Protein AF-A0ABD2TLD0-F1 (afdb_monomer)

Mean predicted aligned error: 12.2 Å

Radius of gyration: 27.55 Å; Cα contacts (8 Å, |Δi|>4): 593; chains: 1; bounding box: 66×47×118 Å

Structure (mmCIF, N/CA/C/O backbone):
data_AF-A0ABD2TLD0-F1
#
_entry.id   AF-A0ABD2TLD0-F1
#
loop_
_atom_site.group_PDB
_atom_site.id
_atom_site.type_symbol
_atom_site.label_atom_id
_atom_site.label_alt_id
_atom_site.label_comp_id
_atom_site.label_asym_id
_atom_site.label_entity_id
_atom_site.label_seq_id
_atom_site.pdbx_PDB_ins_code
_atom_site.Cartn_x
_atom_site.Cartn_y
_atom_site.Cartn_z
_atom_site.occupancy
_atom_site.B_iso_or_equiv
_atom_site.auth_seq_id
_atom_site.auth_comp_id
_atom_site.auth_asym_id
_atom_site.auth_atom_id
_atom_site.pdbx_PDB_model_num
ATOM 1 N N . THR A 1 1 ? -46.809 24.350 95.094 1.00 39.28 1 THR A N 1
ATOM 2 C CA . THR A 1 1 ? -47.107 24.282 93.648 1.00 39.28 1 THR A CA 1
ATOM 3 C C . THR A 1 1 ? -45.804 24.444 92.898 1.00 39.28 1 THR A C 1
ATOM 5 O O . THR A 1 1 ? -45.081 25.399 93.134 1.00 39.28 1 THR A O 1
ATOM 8 N N . ASN A 1 2 ? -45.465 23.408 92.133 1.00 38.97 2 ASN A N 1
ATOM 9 C CA . ASN A 1 2 ? -44.165 23.133 91.515 1.00 38.97 2 ASN A CA 1
ATOM 10 C C . ASN A 1 2 ? -43.895 23.998 90.280 1.00 38.97 2 ASN A C 1
ATOM 12 O O . ASN A 1 2 ? -44.838 24.244 89.539 1.00 38.97 2 ASN A O 1
ATOM 16 N N . CYS A 1 3 ? -42.619 24.317 90.017 1.00 36.66 3 CYS A N 1
ATOM 17 C CA . CYS A 1 3 ? -42.058 24.496 88.669 1.00 36.66 3 CYS A CA 1
ATOM 18 C C . CYS A 1 3 ? -40.511 24.442 88.692 1.00 36.66 3 CYS A C 1
ATOM 20 O O . CYS A 1 3 ? -39.868 25.265 89.332 1.00 36.66 3 CYS A O 1
ATOM 22 N N . PHE A 1 4 ? -39.941 23.487 87.955 1.00 35.62 4 PHE A N 1
ATOM 23 C CA . PHE A 1 4 ? -38.579 23.420 87.387 1.00 35.62 4 PHE A CA 1
ATOM 24 C C . PHE A 1 4 ? -38.662 22.432 86.198 1.00 35.62 4 PHE A C 1
ATOM 26 O O . PHE A 1 4 ? -39.576 21.601 86.215 1.00 35.62 4 PHE A O 1
ATOM 33 N N . PRO A 1 5 ? -37.719 22.385 85.232 1.00 51.41 5 PRO A N 1
ATOM 34 C CA . PRO A 1 5 ? -36.636 23.318 84.890 1.00 51.41 5 PRO A CA 1
ATOM 35 C C . PRO A 1 5 ? -36.594 23.674 83.377 1.00 51.41 5 PRO A C 1
ATOM 37 O O . PRO A 1 5 ? -37.299 23.093 82.557 1.00 51.41 5 PRO A O 1
ATOM 40 N N . SER A 1 6 ? -35.709 24.597 82.988 1.00 44.66 6 SER A N 1
ATOM 41 C CA . SER A 1 6 ? -35.306 24.852 81.597 1.00 44.66 6 SER A CA 1
ATOM 42 C C . SER A 1 6 ? -33.871 24.365 81.359 1.00 44.66 6 SER A C 1
ATOM 44 O O . SER A 1 6 ? -32.966 24.727 82.104 1.00 44.66 6 SER A O 1
ATOM 46 N N . THR A 1 7 ? -33.641 23.569 80.309 1.00 41.66 7 THR A N 1
ATOM 47 C CA . THR A 1 7 ? -32.314 23.399 79.684 1.00 41.66 7 THR A CA 1
ATOM 48 C C . THR A 1 7 ? -32.446 23.201 78.169 1.00 41.66 7 THR A C 1
ATOM 50 O O . THR A 1 7 ? -33.419 22.636 77.676 1.00 41.66 7 THR A O 1
ATOM 53 N N . ASN A 1 8 ? -31.474 23.771 77.453 1.00 40.88 8 ASN A N 1
ATOM 54 C CA . ASN A 1 8 ? -31.414 24.017 76.012 1.00 40.88 8 ASN A CA 1
ATOM 55 C C . ASN A 1 8 ? -31.144 22.761 75.161 1.00 40.88 8 ASN A C 1
ATOM 57 O O . ASN A 1 8 ? -30.335 21.918 75.537 1.00 40.88 8 ASN A O 1
ATOM 61 N N . PHE A 1 9 ? -31.736 22.715 73.960 1.00 38.44 9 PHE A N 1
ATOM 62 C CA . PHE A 1 9 ? -31.435 21.748 72.896 1.00 38.44 9 PHE A CA 1
ATOM 63 C C . PHE A 1 9 ? -30.416 22.322 71.896 1.00 38.44 9 PHE A C 1
ATOM 65 O O . PHE A 1 9 ? -30.637 23.377 71.302 1.00 38.44 9 PHE A O 1
ATOM 72 N N . THR A 1 10 ? -29.321 21.596 71.673 1.00 40.94 10 THR A N 1
ATOM 73 C CA . THR A 1 10 ? -28.379 21.768 70.558 1.00 40.94 10 THR A CA 1
ATOM 74 C C . THR A 1 10 ? -28.917 21.064 69.307 1.00 40.94 10 THR A C 1
ATOM 76 O O . THR A 1 10 ? -29.343 19.913 69.363 1.00 40.94 10 THR A O 1
ATOM 79 N N . SER A 1 11 ? -28.897 21.758 68.168 1.00 40.47 11 SER A N 1
ATOM 80 C CA . SER A 1 11 ? -29.365 21.260 66.870 1.00 40.47 11 SER A CA 1
ATOM 81 C C . SER A 1 11 ? -28.253 20.488 66.145 1.00 40.47 11 SER A C 1
ATOM 83 O O . SER A 1 11 ? -27.190 21.048 65.888 1.00 40.47 11 SER A O 1
ATOM 85 N N . TYR A 1 12 ? -28.497 19.219 65.804 1.00 39.44 12 TYR A N 1
ATOM 86 C CA . TYR A 1 12 ? -27.684 18.428 64.871 1.00 39.44 12 TYR A CA 1
ATOM 87 C C . TYR A 1 12 ? -28.497 18.208 63.588 1.00 39.44 12 TYR A C 1
ATOM 89 O O . TYR A 1 12 ? -29.501 17.496 63.594 1.00 39.44 12 TYR A O 1
ATOM 97 N N . TYR A 1 13 ? -28.068 18.814 62.479 1.00 40.88 13 TYR A N 1
ATOM 98 C CA . TYR A 1 13 ? -28.612 18.535 61.148 1.00 40.88 13 TYR A CA 1
ATOM 99 C C . TYR A 1 13 ? -28.060 17.196 60.639 1.00 40.88 13 TYR A C 1
ATOM 101 O O . TYR A 1 13 ? -26.884 17.090 60.299 1.00 40.88 13 TYR A O 1
ATOM 109 N N . TYR A 1 14 ? -28.913 16.173 60.565 1.00 41.12 14 TYR A N 1
ATOM 110 C CA . TYR A 1 14 ? -28.630 14.928 59.847 1.00 41.12 14 TYR A CA 1
ATOM 111 C C . TYR A 1 14 ? -29.054 15.075 58.378 1.00 41.12 14 TYR A C 1
ATOM 113 O O . TYR A 1 14 ? -30.238 15.245 58.079 1.00 41.12 14 TYR A O 1
ATOM 121 N N . ILE A 1 15 ? -28.095 14.978 57.454 1.00 50.38 15 ILE A N 1
ATOM 122 C CA . ILE A 1 15 ? -28.355 14.834 56.015 1.00 50.38 15 ILE A CA 1
ATOM 123 C C . ILE A 1 15 ? -28.896 13.419 55.785 1.00 50.38 15 ILE A C 1
ATOM 125 O O . ILE A 1 15 ? -28.183 12.428 55.933 1.00 50.38 15 ILE A O 1
ATOM 129 N N . LYS A 1 16 ? -30.179 13.313 55.441 1.00 46.50 16 LYS A N 1
ATOM 130 C CA . LYS A 1 16 ? -30.849 12.043 55.147 1.00 46.50 16 LYS A CA 1
ATOM 131 C C . LYS A 1 16 ? -30.722 11.741 53.647 1.00 46.50 16 LYS A C 1
ATOM 133 O O . LYS A 1 16 ? -31.642 12.021 52.883 1.00 46.50 16 LYS A O 1
ATOM 138 N N . MET A 1 17 ? -29.578 11.203 53.219 1.00 48.91 17 MET A N 1
ATOM 139 C CA . MET A 1 17 ? -29.426 10.644 51.864 1.00 48.91 17 MET A CA 1
ATOM 140 C C . MET A 1 17 ? -30.276 9.372 51.726 1.00 48.91 17 MET A C 1
ATOM 142 O O . MET A 1 17 ? -30.314 8.535 52.633 1.00 48.91 17 MET A O 1
ATOM 146 N N . ARG A 1 18 ? -31.013 9.239 50.617 1.00 60.50 18 ARG A N 1
ATOM 147 C CA . ARG A 1 18 ? -31.942 8.119 50.384 1.00 60.50 18 ARG A CA 1
ATOM 148 C C . ARG A 1 18 ? -31.173 6.875 49.927 1.00 60.50 18 ARG A C 1
ATOM 150 O O . ARG A 1 18 ? -30.329 6.952 49.044 1.00 60.50 18 ARG A O 1
ATOM 157 N N . LEU A 1 19 ? -31.533 5.704 50.464 1.00 53.84 19 LEU A N 1
ATOM 158 C CA . LEU A 1 19 ? -30.960 4.387 50.118 1.00 53.84 19 LEU A CA 1
ATOM 159 C C . LEU A 1 19 ? -30.960 4.073 48.600 1.00 53.84 19 LEU A C 1
ATOM 161 O O . LEU A 1 19 ? -30.161 3.266 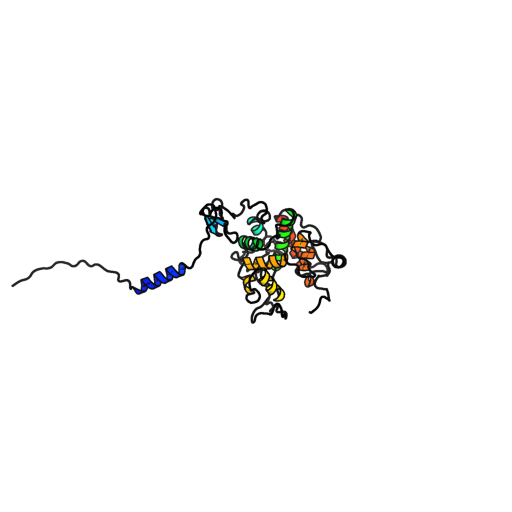48.130 1.00 53.84 19 LEU A O 1
ATOM 165 N N . SER A 1 20 ? -31.843 4.713 47.825 1.00 47.12 20 SER A N 1
ATOM 166 C CA . SER A 1 20 ? -31.934 4.566 46.365 1.00 47.12 20 SER A CA 1
ATOM 167 C C . SER A 1 20 ? -30.798 5.247 45.594 1.00 47.12 20 SER A C 1
ATOM 169 O O . SER A 1 20 ? -30.558 4.894 44.448 1.00 47.12 20 SER A O 1
ATOM 171 N N . GLU A 1 21 ? -30.101 6.217 46.191 1.00 53.69 21 GLU A N 1
ATOM 172 C CA . GLU A 1 21 ? -28.979 6.921 45.547 1.00 53.69 21 GLU A CA 1
ATOM 173 C C . GLU A 1 21 ? -27.663 6.137 45.679 1.00 53.69 21 GLU A C 1
ATOM 175 O O . GLU A 1 21 ? -26.798 6.218 44.813 1.00 53.69 21 GLU A O 1
ATOM 180 N N . PHE A 1 22 ? -27.530 5.301 46.716 1.00 54.78 22 PHE A N 1
ATOM 181 C CA . PHE A 1 22 ? -26.374 4.412 46.879 1.00 54.78 22 PHE A CA 1
ATOM 182 C C . PHE A 1 22 ? -26.372 3.253 45.877 1.00 54.78 22 PHE A C 1
ATOM 184 O O . PHE A 1 22 ? -25.313 2.836 45.418 1.00 54.78 22 PHE A O 1
ATOM 191 N N . THR A 1 23 ? -27.547 2.733 45.519 1.00 54.56 23 THR A N 1
ATOM 192 C CA . THR A 1 23 ? -27.674 1.570 44.625 1.00 54.56 23 THR A CA 1
ATOM 193 C C . THR A 1 23 ? -27.404 1.926 43.165 1.00 54.56 23 THR A C 1
ATOM 195 O O . THR A 1 23 ? -26.739 1.161 42.468 1.00 54.56 23 THR A O 1
ATOM 198 N N . THR A 1 24 ? -27.820 3.110 42.708 1.00 55.38 24 THR A N 1
ATOM 199 C CA . THR A 1 24 ? -27.519 3.605 41.355 1.00 55.38 24 THR A CA 1
ATOM 200 C C . THR A 1 24 ? -26.049 3.986 41.183 1.00 55.38 24 THR A C 1
ATOM 202 O O . THR A 1 24 ? -25.469 3.692 40.137 1.00 55.38 24 THR A O 1
ATOM 205 N N . LEU A 1 25 ? -25.411 4.557 42.212 1.00 53.53 25 LEU A N 1
ATOM 206 C CA . LEU A 1 25 ? -23.984 4.894 42.175 1.00 53.53 25 LEU A CA 1
ATOM 207 C C . LEU A 1 25 ? -23.090 3.639 42.175 1.00 53.53 25 LEU A C 1
ATOM 209 O O . LEU A 1 25 ? -22.098 3.595 41.451 1.00 53.53 25 LEU A O 1
ATOM 213 N N . PHE A 1 26 ? -23.469 2.587 42.914 1.00 53.88 26 PHE A N 1
ATOM 214 C CA . PHE A 1 26 ? -22.750 1.305 42.906 1.00 53.88 26 PHE A CA 1
ATOM 215 C C . PHE A 1 26 ? -22.887 0.554 41.574 1.00 53.88 26 PHE A C 1
ATOM 217 O O . PHE A 1 26 ? -21.914 -0.041 41.115 1.00 53.88 26 PHE A O 1
ATOM 224 N N . LEU A 1 27 ? -24.060 0.609 40.929 1.00 52.75 27 LEU A N 1
ATOM 225 C CA . LEU A 1 27 ? -24.292 0.025 39.600 1.00 52.75 27 LEU A CA 1
ATOM 226 C C . LEU A 1 27 ? -23.506 0.760 38.500 1.00 52.75 27 LEU A C 1
ATOM 228 O O . LEU A 1 27 ? -22.912 0.113 37.644 1.00 52.75 27 LEU A O 1
ATOM 232 N N . LEU A 1 28 ? -23.408 2.092 38.555 1.00 51.56 28 LEU A N 1
ATOM 233 C CA . LEU A 1 28 ? -22.556 2.870 37.640 1.00 51.56 28 LEU A CA 1
ATOM 234 C C . LEU A 1 28 ? -21.059 2.576 37.838 1.00 51.56 28 LEU A C 1
ATOM 236 O O . LEU A 1 28 ? -20.323 2.475 36.858 1.00 51.56 28 LEU A O 1
ATOM 240 N N . PHE A 1 29 ? -20.612 2.366 39.081 1.00 50.69 29 PHE A N 1
ATOM 241 C CA . PHE A 1 29 ? -19.218 2.011 39.380 1.00 50.69 29 PHE A CA 1
ATOM 242 C C . PHE A 1 29 ? -18.866 0.568 38.974 1.00 50.69 29 PHE A C 1
ATOM 244 O O . PHE A 1 29 ? -17.734 0.294 38.589 1.00 50.69 29 PHE A O 1
ATOM 251 N N . SER A 1 30 ? -19.835 -0.354 39.003 1.00 49.59 30 SER A N 1
ATOM 252 C CA . SER A 1 30 ? -19.635 -1.747 38.573 1.00 49.59 30 SER A CA 1
ATOM 253 C C . SER A 1 30 ? -19.778 -1.954 37.058 1.00 49.59 30 SER A C 1
ATOM 255 O O . SER A 1 30 ? -19.139 -2.854 36.520 1.00 49.59 30 SER A O 1
ATOM 257 N N . VAL A 1 31 ? -20.497 -1.082 36.339 1.00 48.97 31 VAL A N 1
ATOM 258 C CA . VAL A 1 31 ? -20.513 -1.065 34.859 1.00 48.97 31 VAL A CA 1
ATOM 259 C C . VAL A 1 31 ? -19.234 -0.434 34.276 1.00 48.97 31 VAL A C 1
ATOM 261 O O . VAL A 1 31 ? -18.790 -0.841 33.206 1.00 48.97 31 VAL A O 1
ATOM 264 N N . LEU A 1 32 ? -18.568 0.474 35.002 1.00 46.34 32 LEU A N 1
ATOM 265 C CA . LEU A 1 32 ? -17.231 0.993 34.650 1.00 46.34 32 LEU A CA 1
ATOM 266 C C . LEU A 1 32 ? -16.090 -0.021 34.868 1.00 46.34 32 LEU A C 1
ATOM 268 O O . LEU A 1 32 ? -14.978 0.200 34.397 1.00 46.34 32 LEU A O 1
ATOM 272 N N . LEU A 1 33 ? -16.361 -1.140 35.546 1.00 41.69 33 LEU A N 1
ATOM 273 C CA . LEU A 1 33 ? -15.417 -2.240 35.774 1.00 41.69 33 LEU A CA 1
ATOM 274 C C . LEU A 1 33 ? -15.566 -3.383 34.754 1.00 41.69 33 LEU A C 1
ATOM 276 O O . LEU A 1 33 ? -15.020 -4.467 34.963 1.00 41.69 33 LEU A O 1
ATOM 280 N N . LEU A 1 34 ? -16.242 -3.142 33.624 1.00 42.69 34 LEU A N 1
ATOM 281 C CA . LEU A 1 34 ? -16.139 -3.983 32.428 1.00 42.69 34 LEU A CA 1
ATOM 282 C C . LEU A 1 34 ? -14.740 -3.829 31.799 1.00 42.69 34 LEU A C 1
ATOM 284 O O . LEU A 1 34 ? -14.544 -3.161 30.790 1.00 42.69 34 LEU A O 1
ATOM 288 N N . SER A 1 35 ? -13.762 -4.440 32.470 1.00 45.09 35 SER A N 1
ATOM 289 C CA . SER A 1 35 ? -12.594 -5.119 31.906 1.00 45.09 35 SER A CA 1
ATOM 290 C C . SER A 1 35 ? -11.922 -4.457 30.696 1.00 45.09 35 SER A C 1
ATOM 292 O O . SER A 1 35 ? -11.873 -5.028 29.610 1.00 45.09 35 SER A O 1
ATOM 294 N N . ALA A 1 36 ? -11.262 -3.322 30.929 1.00 45.44 36 ALA A N 1
ATOM 295 C CA . ALA A 1 36 ? -9.918 -3.149 30.389 1.00 45.44 36 ALA A CA 1
ATOM 296 C C . ALA A 1 36 ? -8.975 -3.962 31.287 1.00 45.44 36 ALA A C 1
ATOM 298 O O . 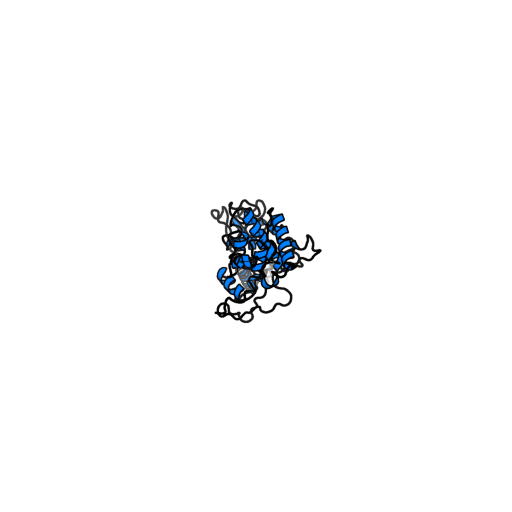ALA A 1 36 ? -8.409 -3.452 32.253 1.00 45.44 36 ALA A O 1
ATOM 299 N N . SER A 1 37 ? -8.875 -5.267 31.037 1.00 50.50 37 SER A N 1
ATOM 300 C CA . SER A 1 37 ? -7.803 -6.067 31.620 1.00 50.50 37 SER A CA 1
ATOM 301 C C . SER A 1 37 ? -6.503 -5.533 31.034 1.00 50.50 37 SER A C 1
ATOM 303 O O . SER A 1 37 ? -6.168 -5.849 29.897 1.00 50.50 37 SER A O 1
ATOM 305 N N . ALA A 1 38 ? -5.814 -4.659 31.766 1.00 60.03 38 ALA A N 1
ATOM 306 C CA . ALA A 1 38 ? -4.475 -4.253 31.386 1.00 60.03 38 ALA A CA 1
ATOM 307 C C . ALA A 1 38 ? -3.630 -5.534 31.325 1.00 60.03 38 ALA A C 1
ATOM 309 O O . ALA A 1 38 ? -3.521 -6.271 32.303 1.00 60.03 38 ALA A O 1
ATOM 310 N N . GLU A 1 39 ? -3.133 -5.870 30.142 1.00 81.56 39 GLU A N 1
ATOM 311 C CA . GLU A 1 39 ? -2.273 -7.031 29.964 1.00 81.56 39 GLU A CA 1
ATOM 312 C C . GLU A 1 39 ? -0.912 -6.710 30.606 1.00 81.56 39 GLU A C 1
ATOM 314 O O . GLU A 1 39 ? -0.406 -5.585 30.495 1.00 81.56 39 GLU A O 1
ATOM 319 N N . GLN A 1 40 ? -0.351 -7.664 31.350 1.00 92.94 40 GLN A N 1
ATOM 320 C CA . GLN A 1 40 ? 0.959 -7.498 31.977 1.00 92.94 40 GLN A CA 1
ATOM 321 C C . GLN A 1 40 ? 2.062 -7.917 31.003 1.00 92.94 40 GLN A C 1
ATOM 323 O O . GLN A 1 40 ? 1.952 -8.945 30.342 1.00 92.94 40 GLN A O 1
ATOM 328 N N . CYS A 1 41 ? 3.141 -7.143 30.942 1.00 91.81 41 CYS A N 1
ATOM 329 C CA . CYS A 1 41 ? 4.319 -7.450 30.133 1.00 91.81 41 CYS A CA 1
ATOM 330 C C . CYS A 1 41 ? 5.623 -7.105 30.879 1.00 91.81 41 CYS A C 1
ATOM 332 O O . CYS A 1 41 ? 5.613 -6.620 32.011 1.00 91.81 41 CYS A O 1
ATOM 334 N N . GLY A 1 42 ? 6.769 -7.405 30.270 1.00 91.44 42 GLY A N 1
ATOM 335 C CA . GLY A 1 42 ? 8.087 -7.049 30.790 1.00 91.44 42 GLY A CA 1
ATOM 336 C C . GLY A 1 42 ? 8.545 -7.907 31.968 1.00 91.44 42 GLY A C 1
ATOM 337 O O . GLY A 1 42 ? 8.099 -9.039 32.164 1.00 91.44 42 GLY A O 1
ATOM 338 N N . SER A 1 43 ? 9.487 -7.379 32.748 1.00 91.56 43 SER A N 1
ATOM 339 C CA . SER A 1 43 ? 10.125 -8.101 33.863 1.00 91.56 43 SER A CA 1
ATOM 340 C C . SER A 1 43 ? 9.137 -8.601 34.926 1.00 91.56 43 SER A C 1
ATOM 342 O O . SER A 1 43 ? 9.364 -9.641 35.543 1.00 91.56 43 SER A O 1
ATOM 344 N N . GLN A 1 44 ? 8.007 -7.913 35.085 1.00 92.19 44 GLN A N 1
ATOM 345 C CA . GLN A 1 44 ? 6.920 -8.261 36.000 1.00 92.19 44 GLN A CA 1
ATOM 346 C C . GLN A 1 44 ? 6.106 -9.479 35.536 1.00 92.19 44 GLN A C 1
ATOM 348 O O . GLN A 1 44 ? 5.413 -10.093 36.342 1.00 92.19 44 GLN A O 1
ATOM 353 N N . ALA A 1 45 ? 6.220 -9.848 34.260 1.00 90.31 45 ALA A N 1
ATOM 354 C CA . ALA A 1 45 ? 5.507 -10.955 33.633 1.00 90.31 45 ALA A CA 1
ATOM 355 C C . ALA A 1 45 ? 6.475 -11.957 32.976 1.00 90.31 45 ALA A C 1
ATOM 357 O O . ALA A 1 45 ? 6.202 -12.496 31.907 1.00 90.31 45 ALA A O 1
ATOM 358 N N . GLY A 1 46 ? 7.653 -12.175 33.575 1.00 86.25 46 GLY A N 1
ATOM 359 C CA . GLY A 1 46 ? 8.632 -13.148 33.071 1.00 86.25 46 GLY A CA 1
ATOM 360 C C . GLY A 1 46 ? 9.213 -12.804 31.693 1.00 86.25 46 GLY A C 1
ATOM 361 O O . GLY A 1 46 ? 9.646 -13.698 30.973 1.00 86.25 46 GLY A O 1
ATOM 362 N N . GLY A 1 47 ? 9.209 -11.524 31.313 1.00 81.06 47 GLY A N 1
ATOM 363 C CA . GLY A 1 47 ? 9.658 -11.063 29.999 1.00 81.06 47 GLY A CA 1
ATOM 364 C C . GLY A 1 47 ? 8.588 -11.133 28.907 1.00 81.06 47 GLY A C 1
ATOM 365 O O . GLY A 1 47 ? 8.932 -10.976 27.737 1.00 81.06 47 GLY A O 1
ATOM 366 N N . ALA A 1 48 ? 7.316 -11.356 29.261 1.00 82.19 48 ALA A N 1
ATOM 367 C CA . ALA A 1 48 ? 6.219 -11.375 28.298 1.00 82.19 48 ALA A CA 1
ATOM 368 C C . ALA A 1 48 ? 6.166 -10.081 27.469 1.00 82.19 48 ALA A C 1
ATOM 370 O O . ALA A 1 48 ? 6.393 -8.980 27.978 1.00 82.19 48 ALA A O 1
ATOM 371 N N . LEU A 1 49 ? 5.870 -10.223 26.180 1.00 81.56 49 LEU A N 1
ATOM 372 C CA . LEU A 1 49 ? 5.617 -9.101 25.285 1.00 81.56 49 LEU A CA 1
ATOM 373 C C . LEU A 1 49 ? 4.133 -8.746 25.318 1.00 81.56 49 LEU A C 1
ATOM 375 O O . LEU A 1 49 ? 3.290 -9.610 25.534 1.00 81.56 49 LEU A O 1
ATOM 379 N N . CYS A 1 50 ? 3.832 -7.473 25.100 1.00 80.94 50 CYS A N 1
ATOM 380 C CA . CYS A 1 50 ? 2.463 -6.985 25.061 1.00 80.94 50 CYS A CA 1
ATOM 381 C C . CYS A 1 50 ? 1.806 -7.387 23.727 1.00 80.94 50 CYS A C 1
ATOM 383 O O . CYS A 1 50 ? 2.442 -7.265 22.669 1.00 80.94 50 CYS A O 1
ATOM 385 N N . ALA A 1 51 ? 0.544 -7.821 23.730 1.00 72.19 51 ALA A N 1
ATOM 386 C CA . ALA A 1 51 ? -0.148 -8.162 22.492 1.00 72.19 51 ALA A CA 1
ATOM 387 C C . ALA A 1 51 ? -0.325 -6.931 21.582 1.00 72.19 51 ALA A C 1
ATOM 389 O O . ALA A 1 51 ? -0.278 -5.777 22.013 1.00 72.19 51 ALA A O 1
ATOM 390 N N . SER A 1 52 ? -0.532 -7.177 20.284 1.00 72.00 52 SER A N 1
ATOM 391 C CA . SER A 1 52 ? -0.776 -6.132 19.273 1.00 72.00 52 SER A CA 1
ATOM 392 C C . SER A 1 52 ? 0.332 -5.072 19.141 1.00 72.00 52 SER A C 1
ATOM 394 O O . SER A 1 52 ? 0.077 -3.979 18.639 1.00 72.00 52 SER A O 1
ATOM 396 N N . GLY A 1 53 ? 1.560 -5.377 19.578 1.00 67.94 53 GLY A N 1
ATOM 397 C CA . GLY A 1 53 ? 2.711 -4.477 19.450 1.00 67.94 53 GLY A CA 1
ATOM 398 C C . GLY A 1 53 ? 2.670 -3.250 20.368 1.00 67.94 53 GLY A C 1
ATOM 399 O O . GLY A 1 53 ? 3.377 -2.281 20.104 1.00 67.94 53 GLY A O 1
ATOM 400 N N . LEU A 1 54 ? 1.846 -3.265 21.424 1.00 82.31 54 LEU A N 1
ATOM 401 C CA . LEU A 1 54 ? 1.779 -2.184 22.415 1.00 82.31 54 LEU A CA 1
ATOM 402 C C . LEU A 1 54 ? 3.093 -2.054 23.196 1.00 82.31 54 LEU A C 1
ATOM 404 O O . LEU A 1 54 ? 3.776 -3.040 23.450 1.00 82.31 54 LEU A O 1
ATOM 408 N N . CYS A 1 55 ? 3.449 -0.859 23.644 1.00 88.00 55 CYS A N 1
ATOM 409 C CA . CYS A 1 55 ? 4.650 -0.685 24.451 1.00 88.00 55 CYS A CA 1
ATOM 410 C C . CYS A 1 55 ? 4.468 -1.321 25.831 1.00 88.00 55 CYS A C 1
ATOM 412 O O . CYS A 1 55 ? 3.433 -1.148 26.484 1.00 88.00 55 CYS A O 1
ATOM 414 N N . CYS A 1 56 ? 5.505 -2.007 26.306 1.00 92.25 56 CYS A N 1
ATOM 415 C CA . CYS A 1 56 ? 5.578 -2.424 27.697 1.00 92.25 56 CYS A CA 1
ATOM 416 C C . CYS A 1 56 ? 6.071 -1.255 28.525 1.00 92.25 56 CYS A C 1
ATOM 418 O O . CYS A 1 56 ? 7.260 -0.942 28.478 1.00 92.25 56 CYS A O 1
ATOM 420 N N . SER A 1 57 ? 5.206 -0.655 29.338 1.00 94.06 57 SER A N 1
ATOM 421 C CA . SER A 1 57 ? 5.643 0.374 30.282 1.00 94.06 57 SER A CA 1
ATOM 422 C C . SER A 1 57 ? 6.693 -0.173 31.254 1.00 94.06 57 SER A C 1
ATOM 424 O O . SER A 1 57 ? 6.756 -1.377 31.517 1.00 94.06 57 SER A O 1
ATOM 426 N N . LYS A 1 58 ? 7.473 0.707 31.886 1.00 93.75 58 LYS A N 1
ATOM 427 C CA . LYS A 1 58 ? 8.420 0.380 32.971 1.00 93.75 58 LYS A CA 1
ATOM 428 C C . LYS A 1 58 ? 7.771 -0.332 34.162 1.00 93.75 58 LYS A C 1
ATOM 430 O O . LYS A 1 58 ? 8.462 -0.969 34.951 1.00 93.75 58 LYS A O 1
ATOM 435 N N . PHE A 1 59 ? 6.449 -0.230 34.278 1.00 94.50 59 PHE A N 1
ATOM 436 C CA . PHE A 1 59 ? 5.655 -0.845 35.336 1.00 94.50 59 PHE A CA 1
ATOM 437 C C . PHE A 1 59 ? 5.045 -2.194 34.938 1.00 94.50 59 PHE A C 1
ATOM 439 O O . PHE A 1 59 ? 4.371 -2.809 35.759 1.00 94.50 59 PHE A O 1
ATOM 446 N N . GLY A 1 60 ? 5.304 -2.658 33.715 1.00 94.62 60 GLY A N 1
ATOM 447 C CA . GLY A 1 60 ? 4.918 -3.986 33.253 1.00 94.62 60 GLY A CA 1
ATOM 448 C C . GLY A 1 60 ? 3.481 -4.072 32.764 1.00 94.62 60 GLY A C 1
ATOM 449 O O . GLY A 1 60 ? 2.815 -5.075 32.987 1.00 94.62 60 GLY A O 1
ATOM 450 N N . TRP A 1 61 ? 3.002 -3.014 32.112 1.00 94.69 61 TRP A N 1
ATOM 451 C CA . TRP A 1 61 ? 1.657 -2.946 31.538 1.00 94.69 61 TRP A CA 1
ATOM 452 C C . TRP A 1 61 ? 1.717 -2.553 30.071 1.00 94.69 61 TRP A C 1
ATOM 454 O O . TRP A 1 61 ? 2.571 -1.744 29.699 1.00 94.69 61 TRP A O 1
ATOM 464 N N . CYS A 1 62 ? 0.802 -3.102 29.277 1.00 91.38 62 CYS A N 1
ATOM 465 C CA . CYS A 1 62 ? 0.660 -2.833 27.849 1.00 91.38 62 CYS A CA 1
ATOM 466 C C . CYS A 1 62 ? -0.073 -1.508 27.599 1.00 91.38 62 CYS A C 1
ATOM 468 O O . CYS A 1 62 ? -1.139 -1.286 28.173 1.00 91.38 62 CYS A O 1
ATOM 470 N N . GLY A 1 63 ? 0.438 -0.666 26.700 1.00 86.56 63 GLY A N 1
ATOM 471 C CA . GLY A 1 63 ? -0.276 0.527 26.233 1.00 86.56 63 GLY A CA 1
ATOM 472 C C . GLY A 1 63 ? 0.454 1.272 25.117 1.00 86.56 63 GLY A C 1
ATOM 473 O O . GLY A 1 63 ? 1.572 0.922 24.751 1.00 86.56 63 GLY A O 1
ATOM 474 N N . ASP A 1 64 ? -0.183 2.293 24.550 1.00 82.75 64 ASP A N 1
ATOM 475 C CA . ASP A 1 64 ? 0.307 3.038 23.379 1.00 82.75 64 ASP A CA 1
ATOM 476 C C . ASP A 1 64 ? 0.521 4.542 23.627 1.00 82.75 64 ASP A C 1
ATOM 478 O O . ASP A 1 64 ? 0.877 5.277 22.706 1.00 82.75 64 ASP A O 1
ATOM 482 N N . THR A 1 65 ? 0.350 5.020 24.864 1.00 82.44 65 THR A N 1
ATOM 483 C CA . THR A 1 65 ? 0.612 6.424 25.222 1.00 82.44 65 THR A CA 1
ATOM 484 C C . THR A 1 65 ? 2.077 6.650 25.614 1.00 82.44 65 THR A C 1
ATOM 486 O O . THR A 1 65 ? 2.841 5.708 25.838 1.00 82.44 65 THR A O 1
ATOM 489 N N . ASN A 1 66 ? 2.490 7.913 25.769 1.00 77.19 66 ASN A N 1
ATOM 490 C CA . ASN A 1 66 ? 3.837 8.267 26.242 1.00 77.19 66 ASN A CA 1
ATOM 491 C C . ASN A 1 66 ? 4.191 7.687 27.625 1.00 77.19 66 ASN A C 1
ATOM 493 O O . ASN A 1 66 ? 5.374 7.500 27.918 1.00 77.19 66 ASN A O 1
ATOM 497 N N . ASP A 1 67 ? 3.204 7.365 28.459 1.00 86.88 67 ASP A N 1
ATOM 498 C CA . ASP A 1 67 ? 3.444 6.735 29.763 1.00 86.88 67 ASP A CA 1
ATOM 499 C C . ASP A 1 67 ? 3.934 5.284 29.624 1.00 86.88 67 ASP A C 1
ATOM 501 O O . ASP A 1 67 ? 4.601 4.762 30.518 1.00 86.88 67 ASP A O 1
ATOM 505 N N . TYR A 1 68 ? 3.646 4.657 28.480 1.00 90.69 68 TYR A N 1
ATOM 506 C CA . TYR A 1 68 ? 4.056 3.297 28.133 1.00 90.69 68 TYR A CA 1
ATOM 507 C C . TYR A 1 68 ? 5.240 3.285 27.171 1.00 90.69 68 TYR A C 1
ATOM 509 O O . TYR A 1 68 ? 6.151 2.479 27.326 1.00 90.69 68 TYR A O 1
ATOM 517 N N . CYS A 1 69 ? 5.225 4.182 26.186 1.00 83.00 69 CYS A N 1
ATOM 518 C CA . CYS A 1 69 ? 6.154 4.208 25.059 1.00 83.00 69 CYS A CA 1
ATOM 519 C C . CYS A 1 69 ? 7.281 5.243 25.191 1.00 83.00 69 CYS A C 1
ATOM 521 O O . CYS A 1 69 ? 8.210 5.240 24.386 1.00 83.00 69 CYS A O 1
ATOM 523 N N . GLY A 1 70 ? 7.198 6.168 26.151 1.00 77.69 70 GLY A N 1
ATOM 524 C CA . GLY A 1 70 ? 8.129 7.289 26.253 1.00 77.69 70 GLY A CA 1
ATOM 525 C C . GLY A 1 70 ? 9.572 6.859 26.568 1.00 77.69 70 GLY A C 1
ATOM 526 O O . GLY A 1 70 ? 9.786 5.806 27.179 1.00 77.69 70 GLY A O 1
ATOM 527 N N . PRO A 1 71 ? 10.583 7.676 26.212 1.00 77.50 71 PRO A N 1
ATOM 528 C CA . PRO A 1 71 ? 11.977 7.420 26.571 1.00 77.50 71 PRO A CA 1
ATOM 529 C C . PRO A 1 71 ? 12.141 7.194 28.082 1.00 77.50 71 PRO A C 1
ATOM 531 O O . PRO A 1 71 ? 11.723 8.020 28.889 1.00 77.50 71 PRO A O 1
ATOM 534 N N . GLY A 1 72 ? 12.722 6.057 28.474 1.00 81.19 72 GLY A N 1
ATOM 535 C CA . GLY A 1 72 ? 12.885 5.672 29.886 1.00 81.19 72 GLY A CA 1
ATOM 536 C C . GLY A 1 72 ? 11.609 5.181 30.588 1.00 81.19 72 GLY A C 1
ATOM 537 O O . GLY A 1 72 ? 11.670 4.757 31.741 1.00 81.19 72 GLY A O 1
ATOM 538 N N . ASN A 1 73 ? 10.464 5.191 29.903 1.00 87.38 73 ASN A N 1
ATOM 539 C CA . ASN A 1 73 ? 9.195 4.661 30.400 1.00 87.38 73 ASN A CA 1
ATOM 540 C C . ASN A 1 73 ? 8.824 3.311 29.787 1.00 87.38 73 ASN A C 1
ATOM 542 O O . ASN A 1 73 ? 7.784 2.777 30.149 1.00 87.38 73 ASN A O 1
ATOM 546 N N . CYS A 1 74 ? 9.667 2.749 28.923 1.00 88.50 74 CYS A N 1
ATOM 547 C CA . CYS A 1 74 ? 9.374 1.536 28.175 1.00 88.50 74 CYS A CA 1
ATOM 548 C C . CYS A 1 74 ? 10.444 0.446 28.384 1.00 88.50 74 CYS A C 1
ATOM 550 O O . CYS A 1 74 ? 11.639 0.739 28.344 1.00 88.50 74 CYS A O 1
ATOM 552 N N . GLN A 1 75 ? 10.013 -0.802 28.605 1.00 87.69 75 GLN A N 1
ATOM 553 C CA . GLN A 1 75 ? 10.868 -1.993 28.738 1.00 87.69 75 GLN A CA 1
ATOM 554 C C . GLN A 1 75 ? 11.055 -2.732 27.408 1.00 87.69 75 GLN A C 1
ATOM 556 O O . GLN A 1 75 ? 12.148 -3.211 27.119 1.00 87.69 75 GLN A O 1
ATOM 561 N N . SER A 1 76 ? 9.989 -2.871 26.618 1.00 77.12 76 SER A N 1
ATOM 562 C CA . SER A 1 76 ? 9.977 -3.639 25.369 1.00 77.12 76 SER A CA 1
ATOM 563 C C . SER A 1 76 ? 8.918 -3.102 24.408 1.00 77.12 76 SER A C 1
ATOM 565 O O . SER A 1 76 ? 7.970 -2.435 24.823 1.00 77.12 76 SER A O 1
ATOM 567 N N . GLN A 1 77 ? 9.099 -3.368 23.110 1.00 76.06 77 GLN A N 1
ATOM 568 C CA . GLN A 1 77 ? 8.255 -2.821 22.032 1.00 76.06 77 GLN A CA 1
ATOM 569 C C . GLN A 1 77 ? 8.233 -1.279 22.030 1.00 76.06 77 GLN A C 1
ATOM 571 O O . GLN A 1 77 ? 7.244 -0.639 21.693 1.00 76.06 77 GLN A O 1
ATOM 576 N N . CYS A 1 78 ? 9.358 -0.680 22.430 1.00 79.50 78 CYS A N 1
ATOM 577 C CA . CYS A 1 78 ? 9.527 0.761 22.542 1.00 79.50 78 CYS A CA 1
ATOM 578 C C . CYS A 1 78 ? 9.775 1.397 21.171 1.00 79.50 78 CYS A C 1
ATOM 580 O O . CYS A 1 78 ? 10.529 0.831 20.370 1.00 79.50 78 CYS A O 1
ATOM 582 N N . PRO A 1 79 ? 9.256 2.608 20.911 1.00 65.38 79 PRO A N 1
ATOM 583 C CA . PRO A 1 79 ? 9.608 3.364 19.719 1.00 65.38 79 PRO A CA 1
ATOM 584 C C . PRO A 1 79 ? 11.128 3.586 19.659 1.00 65.38 79 PRO A C 1
ATOM 586 O O . PRO A 1 79 ? 11.703 4.252 20.517 1.00 65.38 79 PRO A O 1
ATOM 589 N N . GLY A 1 80 ? 11.789 3.007 18.652 1.00 59.62 80 GLY A N 1
ATOM 590 C CA . GLY A 1 80 ? 13.230 3.178 18.416 1.00 59.62 80 GLY A CA 1
ATOM 591 C C . GLY A 1 80 ? 14.172 2.321 19.276 1.00 59.62 80 GLY A C 1
ATOM 592 O O . GLY A 1 80 ? 15.377 2.561 19.244 1.00 59.62 80 GLY A O 1
ATOM 593 N N . GLY A 1 81 ? 13.670 1.333 20.028 1.00 46.62 81 GLY A N 1
ATOM 594 C CA . GLY A 1 81 ? 14.519 0.348 20.717 1.00 46.62 81 GLY A CA 1
ATOM 595 C C . GLY A 1 81 ? 15.072 -0.731 19.768 1.00 46.62 81 GLY A C 1
ATOM 596 O O . GLY A 1 81 ? 14.500 -0.945 18.696 1.00 46.62 81 GLY A O 1
ATOM 597 N N . PRO A 1 82 ? 16.160 -1.439 20.136 1.00 37.69 82 PRO A N 1
ATOM 598 C CA . PRO A 1 82 ? 16.654 -2.573 19.365 1.00 37.69 82 PRO A CA 1
ATOM 599 C C . PRO A 1 82 ? 15.633 -3.713 19.455 1.00 37.69 82 PRO A C 1
ATOM 601 O O . PRO A 1 82 ? 15.615 -4.481 20.414 1.00 37.69 82 PRO A O 1
ATOM 604 N N . GLY A 1 83 ? 14.745 -3.797 18.464 1.00 40.44 83 GLY A N 1
ATOM 605 C CA . GLY A 1 83 ? 13.977 -5.012 18.219 1.00 40.44 83 GLY A CA 1
ATOM 606 C C . GLY A 1 83 ? 14.928 -6.164 17.867 1.00 40.44 83 GLY A C 1
ATOM 607 O O . GLY A 1 83 ? 16.050 -5.906 17.411 1.00 40.44 83 GLY A O 1
ATOM 608 N N . PRO A 1 84 ? 14.516 -7.427 18.071 1.00 36.09 84 PRO A N 1
ATOM 609 C CA . PRO A 1 84 ? 15.256 -8.585 17.587 1.00 36.09 84 PRO A CA 1
ATOM 610 C C . PRO A 1 84 ? 15.714 -8.351 16.145 1.00 36.09 84 PRO A C 1
ATOM 612 O O . PRO A 1 84 ? 14.923 -7.974 15.277 1.00 36.09 84 PRO A O 1
ATOM 615 N N . SER A 1 85 ? 17.010 -8.524 15.889 1.00 37.47 85 SER A N 1
ATOM 616 C CA . SER A 1 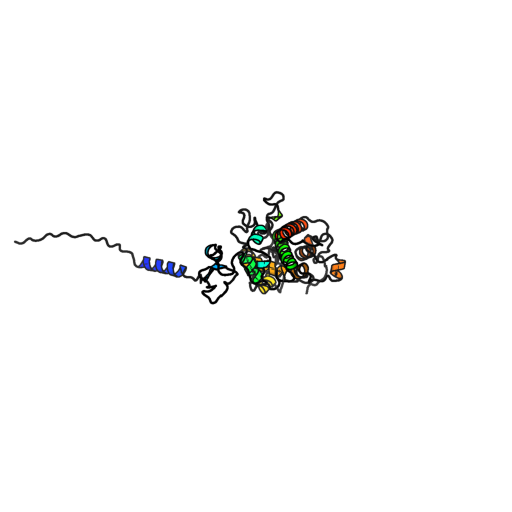85 ? 17.607 -8.377 14.562 1.00 37.47 85 SER A CA 1
ATOM 617 C C . SER A 1 85 ? 16.973 -9.390 13.602 1.00 37.47 85 SER A C 1
ATOM 619 O O . SER A 1 85 ? 17.377 -10.549 13.558 1.00 37.47 85 SER A O 1
ATOM 621 N N . GLY A 1 86 ? 15.941 -8.944 12.884 1.00 48.56 86 GLY A N 1
ATOM 622 C CA . GLY A 1 86 ? 15.054 -9.767 12.059 1.00 48.56 86 GLY A CA 1
ATOM 623 C C . GLY A 1 86 ? 13.672 -9.138 11.832 1.00 48.56 86 GLY A C 1
ATOM 624 O O . GLY A 1 86 ? 13.079 -9.387 10.784 1.00 48.56 86 GLY A O 1
ATOM 625 N N . ASP A 1 87 ? 13.215 -8.277 12.749 1.00 68.88 87 ASP A N 1
ATOM 626 C CA . ASP A 1 87 ? 11.877 -7.674 12.724 1.00 68.88 87 ASP A CA 1
ATOM 627 C C . ASP A 1 87 ? 11.743 -6.452 11.803 1.00 68.88 87 ASP A C 1
ATOM 629 O O . ASP A 1 87 ? 12.681 -5.681 11.578 1.00 68.88 87 ASP A O 1
ATOM 633 N N . LEU A 1 88 ? 10.512 -6.233 11.329 1.00 82.56 88 LEU A N 1
ATOM 634 C CA . LEU A 1 88 ? 10.090 -5.096 10.505 1.00 82.56 88 LEU A CA 1
ATOM 635 C C . LEU A 1 88 ? 10.470 -3.725 11.103 1.00 82.56 88 LEU A C 1
ATOM 637 O O . LEU A 1 88 ? 10.749 -2.784 10.360 1.00 82.56 88 LEU A O 1
ATOM 641 N N . GLY A 1 89 ? 10.570 -3.620 12.434 1.00 71.19 89 GLY A N 1
ATOM 642 C CA . GLY A 1 89 ? 11.014 -2.402 13.125 1.00 71.19 89 GLY A CA 1
ATOM 643 C C . GLY A 1 89 ? 12.464 -1.992 12.825 1.00 71.19 89 GLY A C 1
ATOM 644 O O . GLY A 1 89 ? 12.808 -0.821 12.964 1.00 71.19 89 GLY A O 1
ATOM 645 N N . GLY A 1 90 ? 13.311 -2.920 12.358 1.00 76.31 90 GLY A N 1
ATOM 646 C CA . GLY A 1 90 ? 14.655 -2.614 11.848 1.00 76.31 90 GLY A CA 1
ATOM 647 C C . GLY A 1 90 ? 14.671 -2.092 10.403 1.00 76.31 90 GLY A C 1
ATOM 648 O O . GLY A 1 90 ? 15.712 -1.651 9.916 1.00 76.31 90 GLY A O 1
ATOM 649 N N . VAL A 1 91 ? 13.530 -2.148 9.708 1.00 90.88 91 VAL A N 1
ATOM 650 C CA . VAL A 1 91 ? 13.358 -1.694 8.318 1.00 90.88 91 VAL A CA 1
ATOM 651 C C . VAL A 1 91 ? 12.694 -0.321 8.279 1.00 90.88 91 VAL A C 1
ATOM 653 O O . VAL A 1 91 ? 13.147 0.548 7.536 1.00 90.88 91 VAL A O 1
ATOM 656 N N . ILE A 1 92 ? 11.648 -0.127 9.086 1.00 91.81 92 ILE A N 1
ATOM 657 C CA . ILE A 1 92 ? 10.888 1.119 9.194 1.00 91.81 92 ILE A CA 1
ATOM 658 C C . ILE A 1 92 ? 10.629 1.435 10.668 1.00 91.81 92 ILE A C 1
ATOM 660 O O . ILE A 1 92 ? 9.948 0.689 11.363 1.00 91.81 92 ILE A O 1
ATOM 664 N N . SER A 1 93 ? 11.178 2.550 11.151 1.00 87.75 93 SER A N 1
ATOM 665 C CA . SER A 1 93 ? 10.876 3.059 12.490 1.00 87.75 93 SER A CA 1
ATOM 666 C C . SER A 1 93 ? 9.548 3.822 12.503 1.00 87.75 93 SER A C 1
ATOM 668 O O . SER A 1 93 ? 9.071 4.279 11.463 1.00 87.75 93 SER A O 1
ATOM 670 N N . ASN A 1 94 ? 9.003 4.065 13.699 1.00 87.75 94 ASN A N 1
ATOM 671 C CA . ASN A 1 94 ? 7.843 4.945 13.870 1.00 87.75 94 ASN A CA 1
ATOM 672 C C . ASN A 1 94 ? 8.083 6.341 13.259 1.00 87.75 94 ASN A C 1
ATOM 674 O O . ASN A 1 94 ? 7.256 6.850 12.514 1.00 87.75 94 ASN A O 1
ATOM 678 N N . SER A 1 95 ? 9.266 6.925 13.479 1.00 87.88 95 SER A N 1
ATOM 679 C CA . SER A 1 95 ? 9.616 8.231 12.905 1.00 87.88 95 SER A CA 1
ATOM 680 C C . SER A 1 95 ? 9.685 8.223 11.376 1.00 87.88 95 SER A C 1
ATOM 682 O O . SER A 1 95 ? 9.278 9.194 10.747 1.00 87.88 95 SER A O 1
ATOM 684 N N . MET A 1 96 ? 10.167 7.138 10.761 1.00 94.94 96 MET A N 1
ATOM 685 C CA . MET A 1 96 ? 10.171 6.997 9.302 1.00 94.94 96 MET A CA 1
ATOM 686 C C . MET A 1 96 ? 8.751 6.838 8.757 1.00 94.94 96 MET A C 1
ATOM 688 O O . MET A 1 96 ? 8.424 7.457 7.748 1.00 94.94 96 MET A O 1
ATOM 692 N N . PHE A 1 97 ? 7.901 6.056 9.429 1.00 97.81 97 PHE A N 1
ATOM 693 C CA . PHE A 1 97 ? 6.480 5.937 9.094 1.00 97.81 97 PHE A CA 1
ATOM 694 C C . PHE A 1 97 ? 5.776 7.300 9.156 1.00 97.81 97 PHE A C 1
ATOM 696 O O . PHE A 1 97 ? 5.100 7.690 8.203 1.00 97.81 97 PHE A O 1
ATOM 703 N N . ASP A 1 98 ? 6.008 8.066 10.224 1.00 94.81 98 ASP A N 1
ATOM 704 C CA . ASP A 1 98 ? 5.464 9.415 10.370 1.00 94.81 98 ASP A CA 1
ATOM 705 C C . ASP A 1 98 ? 5.985 10.371 9.297 1.00 94.81 98 ASP A C 1
ATOM 707 O O . ASP A 1 98 ? 5.205 11.113 8.706 1.00 94.81 98 ASP A O 1
ATOM 711 N N . GLN A 1 99 ? 7.273 10.298 8.959 1.00 96.88 99 GLN A N 1
ATOM 712 C CA . GLN A 1 99 ? 7.855 11.102 7.885 1.00 96.88 99 GLN A CA 1
ATOM 713 C C . GLN A 1 99 ? 7.272 10.745 6.506 1.00 96.88 99 GLN A C 1
ATOM 715 O O . GLN A 1 99 ? 7.037 11.628 5.673 1.00 96.88 99 GLN A O 1
ATOM 720 N N . MET A 1 100 ? 7.033 9.459 6.233 1.00 98.50 100 MET A N 1
ATOM 721 C CA . MET A 1 100 ? 6.394 9.018 4.992 1.00 98.50 100 MET A CA 1
ATOM 722 C C . MET A 1 100 ? 4.964 9.543 4.888 1.00 98.50 100 MET A C 1
ATOM 724 O O . MET A 1 100 ? 4.580 10.056 3.833 1.00 98.50 100 MET A O 1
ATOM 728 N N . LEU A 1 101 ? 4.201 9.461 5.974 1.00 98.38 101 LEU A N 1
ATOM 729 C CA . LEU A 1 101 ? 2.770 9.750 5.999 1.00 98.38 101 LEU A CA 1
ATOM 730 C C . LEU A 1 101 ? 2.460 11.023 6.807 1.00 98.38 101 LEU A C 1
ATOM 732 O O . LEU A 1 101 ? 1.582 11.018 7.673 1.00 98.38 101 LEU A O 1
ATOM 736 N N . ASN A 1 102 ? 3.211 12.094 6.536 1.00 96.69 102 ASN A N 1
ATOM 737 C CA . ASN A 1 102 ? 3.275 13.304 7.363 1.00 96.69 102 ASN A CA 1
ATOM 738 C C . ASN A 1 102 ? 1.912 13.996 7.542 1.00 96.69 102 ASN A C 1
ATOM 740 O O . ASN A 1 102 ? 1.557 14.371 8.654 1.00 96.69 102 ASN A O 1
ATOM 744 N N . HIS A 1 103 ? 1.115 14.092 6.471 1.00 98.31 103 HIS A N 1
ATOM 745 C CA . HIS A 1 103 ? -0.164 14.819 6.482 1.00 98.31 103 HIS A CA 1
ATOM 746 C C . HIS A 1 103 ? -1.403 13.939 6.686 1.00 98.31 103 HIS A C 1
ATOM 748 O O . HIS A 1 103 ? -2.527 14.435 6.654 1.00 98.31 103 HIS A O 1
ATOM 754 N N . ARG A 1 104 ? -1.247 12.630 6.938 1.00 98.19 104 ARG A N 1
ATOM 755 C CA . ARG A 1 104 ? -2.396 11.705 7.079 1.00 98.19 104 ARG A CA 1
ATOM 756 C C . ARG A 1 104 ? -3.366 12.095 8.204 1.00 98.19 104 ARG A C 1
ATOM 758 O O . ARG A 1 104 ? -4.540 11.730 8.177 1.00 98.19 104 ARG A O 1
ATOM 765 N N . ASN A 1 105 ? -2.848 12.809 9.206 1.00 97.88 105 ASN A N 1
ATOM 766 C CA . ASN A 1 105 ? -3.570 13.227 10.404 1.00 97.88 105 ASN A CA 1
ATOM 767 C C . ASN A 1 105 ? -4.099 14.666 10.330 1.00 97.88 105 ASN A C 1
ATOM 769 O O . ASN A 1 105 ? -4.717 15.126 11.294 1.00 97.88 105 ASN A O 1
ATOM 773 N N . ASP A 1 106 ? -3.886 15.367 9.215 1.00 98.12 106 ASP A N 1
ATOM 774 C CA . ASP A 1 106 ? -4.367 16.733 9.037 1.00 98.12 106 ASP A CA 1
ATOM 775 C C . ASP A 1 106 ? -5.900 16.783 9.080 1.00 98.12 106 ASP A C 1
ATOM 777 O O . ASP A 1 106 ? -6.599 15.859 8.662 1.00 98.12 106 ASP A O 1
ATOM 781 N N . ASN A 1 107 ? -6.456 17.905 9.546 1.00 96.81 107 ASN A N 1
ATOM 782 C CA . ASN A 1 107 ? -7.905 18.063 9.745 1.00 96.81 107 ASN A CA 1
ATOM 783 C C . ASN A 1 107 ? -8.748 17.868 8.471 1.00 96.81 107 ASN A C 1
ATOM 785 O O . ASN A 1 107 ? -9.940 17.546 8.570 1.00 96.81 107 ASN A O 1
ATOM 789 N N . ALA A 1 108 ? -8.135 18.082 7.302 1.00 96.25 108 ALA A N 1
ATOM 790 C CA . ALA A 1 108 ? -8.739 17.887 5.988 1.00 96.25 108 ALA A CA 1
ATOM 791 C C . ALA A 1 108 ? -8.846 16.404 5.585 1.00 96.25 108 ALA A C 1
ATOM 793 O O . ALA A 1 108 ? -9.640 16.072 4.707 1.00 96.25 108 ALA A O 1
ATOM 794 N N . CYS A 1 109 ? -8.095 15.514 6.236 1.00 97.81 109 CYS A N 1
ATOM 795 C CA . CYS A 1 109 ? -8.084 14.090 5.939 1.00 97.81 109 CYS A CA 1
ATOM 796 C C . CYS A 1 109 ? -9.149 13.321 6.725 1.00 97.81 109 CYS A C 1
ATOM 798 O O . CYS A 1 109 ? -9.523 13.669 7.849 1.00 97.81 109 CYS A O 1
ATOM 800 N N . GLN A 1 110 ? -9.634 12.228 6.134 1.00 96.62 110 GLN A N 1
ATOM 801 C CA . GLN A 1 110 ? -10.507 11.274 6.820 1.00 96.62 110 GLN A CA 1
ATOM 802 C C . GLN A 1 110 ? -9.735 10.443 7.851 1.00 96.62 110 GLN A C 1
ATOM 804 O O . GLN A 1 110 ? -10.318 10.049 8.856 1.00 96.62 110 GLN A O 1
ATOM 809 N N . GLY A 1 111 ? -8.439 10.203 7.614 1.00 83.81 111 GLY A N 1
ATOM 810 C CA . GLY A 1 111 ? -7.543 9.477 8.523 1.00 83.81 111 GLY A CA 1
ATOM 811 C C . GLY A 1 111 ? -7.194 10.212 9.825 1.00 83.81 111 GLY A C 1
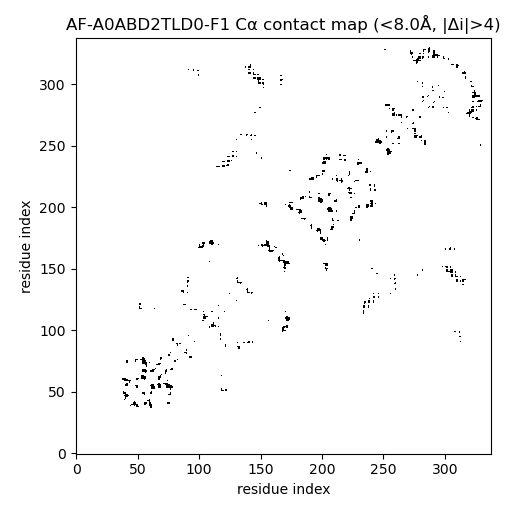ATOM 812 O O . GLY A 1 111 ? -6.544 9.624 10.694 1.00 83.81 111 GLY A O 1
ATOM 813 N N . LYS A 1 112 ? -7.640 11.468 9.979 1.00 90.56 112 LYS A N 1
ATOM 814 C CA . LYS A 1 112 ? -7.429 12.291 11.176 1.00 90.56 112 LYS A CA 1
ATOM 815 C C . LYS A 1 112 ? -7.833 11.574 12.462 1.00 90.56 112 LYS A C 1
ATOM 817 O O . LYS A 1 112 ? -8.751 10.758 12.484 1.00 90.56 112 LYS A O 1
ATOM 822 N N . GLY A 1 113 ? -7.165 11.928 13.557 1.00 87.94 113 GLY A N 1
ATOM 823 C CA . GLY A 1 113 ? -7.329 11.226 14.831 1.00 87.94 113 GLY A CA 1
ATOM 824 C C . GLY A 1 113 ? -6.536 9.920 14.902 1.00 87.94 113 GLY A C 1
ATOM 825 O O . GLY A 1 113 ? -6.880 9.051 15.694 1.00 87.94 113 GLY A O 1
ATOM 826 N N . ASN A 1 114 ? -5.469 9.796 14.102 1.00 91.31 114 ASN A N 1
ATOM 827 C CA . ASN A 1 114 ? -4.539 8.671 14.129 1.00 91.31 114 ASN A CA 1
ATOM 828 C C . ASN A 1 114 ? -5.182 7.326 13.763 1.00 91.31 114 ASN A C 1
ATOM 830 O O . ASN A 1 114 ? -4.791 6.296 14.313 1.00 91.31 114 ASN A O 1
ATOM 834 N N . PHE A 1 115 ? -6.136 7.320 12.817 1.00 97.00 115 PHE A N 1
ATOM 835 C CA . PHE A 1 115 ? -6.697 6.064 12.308 1.00 97.00 115 PHE A CA 1
ATOM 836 C C . PHE A 1 115 ? -5.568 5.175 11.785 1.00 97.00 115 PHE A C 1
ATOM 838 O O . PHE A 1 115 ? -5.418 4.047 12.230 1.00 97.00 115 PHE A O 1
ATOM 845 N N . TYR A 1 116 ? -4.708 5.693 10.908 1.00 97.88 116 TYR A N 1
ATOM 846 C CA . TYR A 1 116 ? -3.524 4.974 10.440 1.00 97.88 116 TYR A CA 1
ATOM 847 C C . TYR A 1 116 ? -2.334 5.197 11.375 1.00 97.88 116 TYR A C 1
ATOM 849 O O . TYR A 1 116 ? -1.525 6.105 11.173 1.00 97.88 116 TYR A O 1
ATOM 857 N N . SER A 1 117 ? -2.223 4.361 12.405 1.00 96.12 117 SER A N 1
ATOM 858 C CA . SER A 1 117 ? -1.116 4.405 13.362 1.00 96.12 117 SER A CA 1
ATOM 859 C C . SER A 1 117 ? -0.020 3.390 13.029 1.00 96.12 117 SER A C 1
ATOM 861 O O . SER A 1 117 ? -0.289 2.316 12.484 1.00 96.12 117 SER A O 1
ATOM 863 N N . TYR A 1 118 ? 1.222 3.706 13.407 1.00 93.56 118 TYR A N 1
ATOM 864 C CA . TYR A 1 118 ? 2.358 2.792 13.263 1.00 93.56 118 TYR A CA 1
ATOM 865 C C . TYR A 1 118 ? 2.121 1.463 13.994 1.00 93.56 118 TYR A C 1
ATOM 867 O O . TYR A 1 118 ? 2.377 0.401 13.436 1.00 93.56 118 TYR A O 1
ATOM 875 N N . ASN A 1 119 ? 1.548 1.500 15.200 1.00 86.06 119 ASN A N 1
ATOM 876 C CA . ASN A 1 119 ? 1.240 0.286 15.961 1.00 86.06 119 ASN A CA 1
ATOM 877 C C . ASN A 1 119 ? 0.220 -0.600 15.234 1.00 86.06 119 ASN A C 1
ATOM 879 O O . ASN A 1 119 ? 0.396 -1.815 15.185 1.00 86.06 119 ASN A O 1
ATOM 883 N N . SER A 1 120 ? -0.802 -0.008 14.602 1.00 93.56 120 SER A N 1
ATOM 884 C CA . SER A 1 120 ? -1.767 -0.779 13.807 1.00 93.56 120 SER A CA 1
ATOM 885 C C . SER A 1 120 ? -1.108 -1.423 12.589 1.00 93.56 120 SER A C 1
ATOM 887 O O . SER A 1 120 ? -1.389 -2.581 12.283 1.00 93.56 120 SER A O 1
ATOM 889 N N . PHE A 1 121 ? -0.191 -0.704 11.934 1.00 97.56 121 PHE A N 1
ATOM 890 C CA . PHE A 1 121 ? 0.613 -1.241 10.838 1.00 97.56 121 PHE A CA 1
ATOM 891 C C . PHE A 1 121 ? 1.495 -2.413 11.291 1.00 97.56 121 PHE A C 1
ATOM 893 O O . PHE A 1 121 ? 1.438 -3.477 10.678 1.00 97.56 121 PHE A O 1
ATOM 900 N N . ILE A 1 122 ? 2.262 -2.262 12.377 1.00 92.81 122 ILE A N 1
ATOM 901 C CA . ILE A 1 122 ? 3.130 -3.328 12.905 1.00 92.81 122 ILE A CA 1
ATOM 902 C C . ILE A 1 122 ? 2.307 -4.543 13.357 1.00 92.81 122 ILE A C 1
ATOM 904 O O . ILE A 1 122 ? 2.656 -5.674 13.019 1.00 92.81 122 ILE A O 1
ATOM 908 N N . SER A 1 123 ? 1.183 -4.324 14.048 1.00 88.25 123 SER A N 1
ATOM 909 C CA . SER A 1 123 ? 0.261 -5.389 14.471 1.00 88.25 123 SER A CA 1
ATOM 910 C C . SER A 1 123 ? -0.318 -6.159 13.277 1.00 88.25 123 SER A C 1
ATOM 912 O O . SER A 1 123 ? -0.322 -7.394 13.256 1.00 88.25 123 SER A O 1
ATOM 914 N N . ALA A 1 124 ? -0.751 -5.444 12.234 1.00 94.69 124 ALA A N 1
ATOM 915 C CA . ALA A 1 124 ? -1.226 -6.065 11.004 1.00 94.69 124 ALA A CA 1
ATOM 916 C C . ALA A 1 124 ? -0.113 -6.846 10.295 1.00 94.69 124 ALA A C 1
ATOM 918 O O . ALA A 1 124 ? -0.322 -8.006 9.944 1.00 94.69 124 ALA A O 1
ATOM 919 N N . ALA A 1 125 ? 1.069 -6.247 10.133 1.00 95.81 125 ALA A N 1
ATOM 920 C CA . ALA A 1 125 ? 2.216 -6.870 9.480 1.00 95.81 125 ALA A CA 1
ATOM 921 C C . ALA A 1 125 ? 2.688 -8.146 10.190 1.00 95.81 125 ALA A C 1
ATOM 923 O O . ALA A 1 125 ? 3.027 -9.119 9.520 1.00 95.81 125 ALA A O 1
ATOM 924 N N . GLY A 1 126 ? 2.610 -8.198 11.524 1.00 90.81 126 GLY A N 1
ATOM 925 C CA . GLY A 1 126 ? 2.905 -9.404 12.305 1.00 90.81 126 GLY A CA 1
ATOM 926 C C . GLY A 1 126 ? 2.017 -10.611 11.966 1.00 90.81 126 GLY A C 1
ATOM 927 O O . GLY A 1 126 ? 2.372 -11.741 12.287 1.00 90.81 126 GLY A O 1
ATOM 928 N N . SER A 1 127 ? 0.888 -10.401 11.279 1.00 92.56 127 SER A N 1
ATOM 929 C CA . SER A 1 127 ? 0.019 -11.483 10.790 1.00 92.56 127 SER A CA 1
ATOM 930 C C . SER A 1 127 ? 0.434 -12.047 9.422 1.00 92.56 127 SER A C 1
ATOM 932 O O . SER A 1 127 ? -0.169 -13.021 8.974 1.00 92.56 127 SER A O 1
ATOM 934 N N . PHE A 1 128 ? 1.439 -11.468 8.752 1.00 95.88 128 PHE A N 1
ATOM 935 C CA . PHE A 1 128 ? 1.876 -11.870 7.408 1.00 95.88 128 PHE A CA 1
ATOM 936 C C . PHE A 1 128 ? 3.385 -12.143 7.369 1.00 95.88 128 PHE A C 1
ATOM 938 O O . PHE A 1 128 ? 4.168 -11.278 6.961 1.00 95.88 128 PHE A O 1
ATOM 945 N N . PRO A 1 129 ? 3.820 -13.356 7.762 1.00 90.44 129 PRO A N 1
ATOM 946 C CA . PRO A 1 129 ? 5.219 -13.752 7.666 1.00 90.44 129 PRO A CA 1
ATOM 947 C C . PRO A 1 129 ? 5.773 -13.528 6.254 1.00 90.44 129 PRO A C 1
ATOM 949 O O . PRO A 1 129 ? 5.134 -13.874 5.261 1.00 90.44 129 PRO A O 1
ATOM 952 N N . GLY A 1 130 ? 6.970 -12.951 6.167 1.00 94.94 130 GLY A N 1
ATOM 953 C CA . GLY A 1 130 ? 7.634 -12.624 4.906 1.00 94.94 130 GLY A CA 1
ATOM 954 C C . GLY A 1 130 ? 7.468 -11.167 4.469 1.00 94.94 130 GLY A C 1
ATOM 955 O O . GLY A 1 130 ? 8.409 -10.626 3.882 1.00 94.94 130 GLY A O 1
ATOM 956 N N . PHE A 1 131 ? 6.360 -10.499 4.812 1.00 98.00 131 PHE A N 1
ATOM 957 C CA . PHE A 1 131 ? 6.155 -9.083 4.486 1.00 98.00 131 PHE A CA 1
ATOM 958 C C . PHE A 1 131 ? 7.209 -8.206 5.181 1.00 98.00 131 PHE A C 1
ATOM 960 O O . PHE A 1 131 ? 7.347 -8.234 6.406 1.00 98.00 131 PHE A O 1
ATOM 967 N N . GLY A 1 132 ? 8.010 -7.477 4.400 1.00 96.38 132 GLY A N 1
ATOM 968 C CA . GLY A 1 132 ? 9.092 -6.619 4.892 1.00 96.38 132 GLY A CA 1
ATOM 969 C C . GLY A 1 132 ? 10.233 -7.365 5.594 1.00 96.38 132 GLY A C 1
ATOM 970 O O . GLY A 1 132 ? 11.113 -6.741 6.185 1.00 96.38 132 GLY A O 1
ATOM 971 N N . THR A 1 133 ? 10.239 -8.698 5.540 1.00 95.25 133 THR A N 1
ATOM 972 C CA . THR A 1 133 ? 11.205 -9.570 6.235 1.00 95.25 133 THR A CA 1
ATOM 973 C C . THR A 1 133 ? 11.887 -10.568 5.294 1.00 95.25 133 THR A C 1
ATOM 975 O O . THR A 1 133 ? 12.783 -11.302 5.711 1.00 95.25 133 THR A O 1
ATOM 978 N N . THR A 1 134 ? 11.534 -10.548 4.007 1.00 94.38 134 THR A N 1
ATOM 979 C CA . THR A 1 134 ? 12.111 -11.405 2.964 1.00 94.38 134 THR A CA 1
ATOM 980 C C . THR A 1 134 ? 13.290 -10.730 2.264 1.00 94.38 134 THR A C 1
ATOM 982 O O . THR A 1 134 ? 13.237 -9.552 1.920 1.00 94.38 134 THR A O 1
ATOM 985 N N . GLY A 1 135 ? 14.360 -11.490 2.018 1.00 92.44 135 GLY A N 1
ATOM 986 C CA . GLY A 1 135 ? 15.562 -10.999 1.340 1.00 92.44 135 GLY A CA 1
ATOM 987 C C . GLY A 1 135 ? 16.497 -10.187 2.243 1.00 92.44 135 GLY A C 1
ATOM 988 O O . GLY A 1 135 ? 16.386 -10.212 3.476 1.00 92.44 135 GLY A O 1
ATOM 989 N N . ASP A 1 136 ? 17.452 -9.496 1.620 1.00 89.50 136 ASP A N 1
ATOM 990 C CA . ASP A 1 136 ? 18.383 -8.596 2.306 1.00 89.50 136 ASP A CA 1
ATOM 991 C C . ASP A 1 136 ? 17.705 -7.285 2.752 1.00 89.50 136 ASP A C 1
ATOM 993 O O . ASP A 1 136 ? 16.547 -7.007 2.434 1.00 89.50 136 ASP A O 1
ATOM 997 N N . ILE A 1 137 ? 18.420 -6.458 3.521 1.00 91.88 137 ILE A N 1
ATOM 998 C CA . ILE A 1 137 ? 17.868 -5.199 4.044 1.00 91.88 137 ILE A CA 1
ATOM 999 C C . ILE A 1 137 ? 17.433 -4.231 2.932 1.00 91.88 137 ILE A C 1
ATOM 1001 O O . ILE A 1 137 ? 16.483 -3.470 3.118 1.00 91.88 137 ILE A O 1
ATOM 1005 N N . THR A 1 138 ? 18.087 -4.265 1.769 1.00 93.06 138 THR A N 1
ATOM 1006 C CA . THR A 1 138 ? 17.729 -3.424 0.626 1.00 93.06 138 THR A CA 1
ATOM 1007 C C . THR A 1 138 ? 16.403 -3.875 0.021 1.00 93.06 138 THR A C 1
ATOM 1009 O O . THR A 1 138 ? 15.544 -3.028 -0.2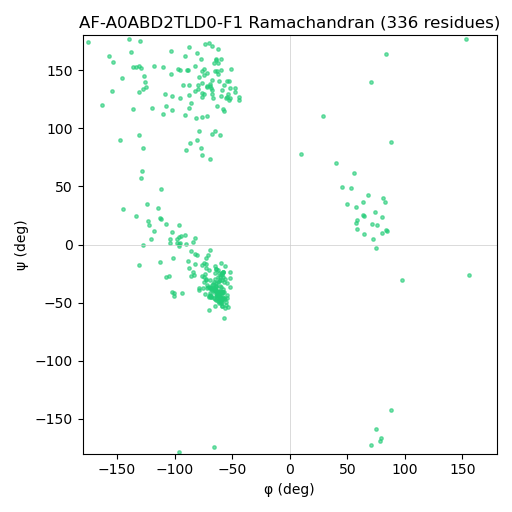24 1.00 93.06 138 THR A O 1
ATOM 1012 N N . ALA A 1 139 ? 16.201 -5.181 -0.167 1.00 94.56 139 ALA A N 1
ATOM 1013 C CA . ALA A 1 139 ? 14.943 -5.755 -0.637 1.00 94.56 139 ALA A CA 1
ATOM 1014 C C . ALA A 1 139 ? 13.792 -5.456 0.333 1.00 94.56 139 ALA A C 1
ATOM 1016 O O . ALA A 1 139 ? 12.748 -4.968 -0.096 1.00 94.56 139 ALA A O 1
ATOM 1017 N N . ARG A 1 140 ? 14.011 -5.634 1.642 1.00 97.50 140 ARG A N 1
ATOM 1018 C CA . ARG A 1 140 ? 13.007 -5.333 2.680 1.00 97.50 140 ARG A CA 1
ATOM 1019 C C . ARG A 1 140 ? 12.588 -3.864 2.675 1.00 97.50 140 ARG A C 1
ATOM 1021 O O . ARG A 1 140 ? 11.402 -3.556 2.653 1.00 97.50 140 ARG A O 1
ATOM 1028 N N . LYS A 1 141 ? 13.554 -2.940 2.642 1.00 97.94 141 LYS A N 1
ATOM 1029 C CA . LYS A 1 141 ? 13.273 -1.497 2.548 1.00 97.94 141 LYS A CA 1
ATOM 1030 C C . LYS A 1 141 ? 12.539 -1.144 1.258 1.00 97.94 141 LYS A C 1
ATOM 1032 O O . LYS A 1 141 ? 11.629 -0.320 1.276 1.00 97.94 141 LYS A O 1
ATOM 1037 N N . ARG A 1 142 ? 12.917 -1.769 0.141 1.00 98.50 142 ARG A N 1
ATOM 1038 C CA . ARG A 1 142 ? 12.265 -1.549 -1.152 1.00 98.50 142 ARG A CA 1
ATOM 1039 C C . ARG A 1 142 ? 10.821 -2.048 -1.152 1.00 98.50 142 ARG A C 1
ATOM 1041 O O . ARG A 1 142 ? 9.952 -1.346 -1.656 1.00 98.50 142 ARG A O 1
ATOM 1048 N N . GLU A 1 143 ? 10.561 -3.204 -0.548 1.00 98.88 143 GLU A N 1
ATOM 1049 C CA . GLU A 1 143 ? 9.205 -3.713 -0.353 1.00 98.88 143 GLU A CA 1
ATOM 1050 C C . GLU A 1 143 ? 8.348 -2.734 0.452 1.00 98.88 143 GLU A C 1
ATOM 1052 O O . GLU A 1 143 ? 7.266 -2.366 0.001 1.00 98.88 143 GLU A O 1
ATOM 1057 N N . ILE A 1 144 ? 8.849 -2.256 1.594 1.00 98.81 144 ILE A N 1
ATOM 1058 C CA . ILE A 1 144 ? 8.116 -1.301 2.430 1.00 98.81 144 ILE A CA 1
ATOM 1059 C C . ILE A 1 144 ? 7.870 0.019 1.694 1.00 98.81 144 ILE A C 1
ATOM 1061 O O . ILE A 1 144 ? 6.744 0.517 1.707 1.00 98.81 144 ILE A O 1
ATOM 1065 N N . ALA A 1 145 ? 8.868 0.549 0.979 1.00 98.94 145 ALA A N 1
ATOM 1066 C CA . ALA A 1 145 ? 8.676 1.722 0.129 1.00 98.94 145 ALA A CA 1
ATOM 1067 C C . ALA A 1 145 ? 7.594 1.490 -0.936 1.00 98.94 145 ALA A C 1
ATOM 1069 O O . ALA A 1 145 ? 6.750 2.358 -1.143 1.00 98.94 145 ALA A O 1
ATOM 1070 N N . ALA A 1 146 ? 7.606 0.337 -1.609 1.00 98.94 146 ALA A N 1
ATOM 1071 C CA . ALA A 1 146 ? 6.668 0.028 -2.683 1.00 98.94 146 ALA A CA 1
ATOM 1072 C C . ALA A 1 146 ? 5.237 -0.159 -2.162 1.00 98.94 146 ALA A C 1
ATOM 1074 O O . ALA A 1 146 ? 4.302 0.397 -2.740 1.00 98.94 146 ALA A O 1
ATOM 1075 N N . PHE A 1 147 ? 5.070 -0.885 -1.053 1.00 98.94 147 PHE A N 1
ATOM 1076 C CA . PHE A 1 147 ? 3.778 -1.075 -0.398 1.00 98.94 147 PHE A CA 1
ATOM 1077 C C . PHE A 1 147 ? 3.169 0.265 0.018 1.00 98.94 147 PHE A C 1
ATOM 1079 O O . PHE A 1 147 ? 2.036 0.574 -0.365 1.00 98.94 147 PHE A O 1
ATOM 1086 N N . PHE A 1 148 ? 3.928 1.090 0.752 1.00 98.94 148 PHE A N 1
ATOM 1087 C CA . PHE A 1 148 ? 3.442 2.403 1.168 1.00 98.94 148 PHE A CA 1
ATOM 1088 C C . PHE A 1 148 ? 3.191 3.313 -0.025 1.00 98.94 148 PHE A C 1
ATOM 1090 O O . PHE A 1 148 ? 2.217 4.046 -0.009 1.00 98.94 148 PHE A O 1
ATOM 1097 N N . ALA A 1 149 ? 3.994 3.253 -1.086 1.00 99.00 149 ALA A N 1
ATOM 1098 C CA . ALA A 1 149 ? 3.778 4.098 -2.254 1.00 99.00 149 ALA A CA 1
ATOM 1099 C C . ALA A 1 149 ? 2.472 3.796 -2.978 1.00 99.00 149 ALA A C 1
ATOM 1101 O O . ALA A 1 149 ? 1.708 4.711 -3.284 1.00 99.00 149 ALA A O 1
ATOM 1102 N N . GLN A 1 150 ? 2.207 2.513 -3.216 1.00 98.94 150 GLN A N 1
ATOM 1103 C CA . GLN A 1 150 ? 0.973 2.087 -3.860 1.00 98.94 150 GLN A CA 1
ATOM 1104 C C . GLN A 1 150 ? -0.241 2.460 -3.015 1.00 98.94 150 GLN A C 1
ATOM 1106 O O . GLN A 1 150 ? -1.173 3.082 -3.508 1.00 98.94 150 GLN A O 1
ATOM 1111 N N . THR A 1 151 ? -0.201 2.147 -1.723 1.00 98.94 151 THR A N 1
ATOM 1112 C CA . THR A 1 151 ? -1.316 2.442 -0.815 1.00 98.94 151 THR A CA 1
ATOM 1113 C C . THR A 1 151 ? -1.500 3.939 -0.546 1.00 98.94 151 THR A C 1
ATOM 1115 O O . THR A 1 151 ? -2.624 4.406 -0.377 1.00 98.94 151 THR A O 1
ATOM 1118 N N . SER A 1 152 ? -0.424 4.726 -0.576 1.00 98.94 152 SER A N 1
ATOM 1119 C CA . SER A 1 152 ? -0.499 6.186 -0.515 1.00 98.94 152 SER A CA 1
ATOM 1120 C C . SER A 1 152 ? -1.178 6.780 -1.739 1.00 98.94 152 SER A C 1
ATOM 1122 O O . SER A 1 152 ? -1.971 7.697 -1.564 1.00 98.94 152 SER A O 1
ATOM 1124 N N . HIS A 1 153 ? -0.925 6.250 -2.939 1.00 98.88 153 HIS A N 1
ATOM 1125 C CA . HIS A 1 153 ? -1.647 6.660 -4.144 1.00 98.88 153 HIS A CA 1
ATOM 1126 C C . HIS A 1 153 ? -3.151 6.393 -4.016 1.00 98.88 153 HIS A C 1
ATOM 1128 O O . HIS A 1 153 ? -3.951 7.305 -4.207 1.00 98.88 153 HIS A O 1
ATOM 1134 N N . GLU A 1 154 ? -3.539 5.178 -3.611 1.00 98.69 154 GLU A N 1
ATOM 1135 C CA . GLU A 1 154 ? -4.954 4.798 -3.441 1.00 98.69 154 GLU A CA 1
ATOM 1136 C C . GLU A 1 154 ? -5.712 5.693 -2.445 1.00 98.69 154 GLU A C 1
ATOM 1138 O O . GLU A 1 154 ? -6.936 5.799 -2.479 1.00 98.69 154 GLU A O 1
ATOM 1143 N N . THR A 1 155 ? -4.992 6.337 -1.528 1.00 98.69 155 THR A N 1
ATOM 1144 C CA . THR A 1 155 ? -5.563 7.119 -0.425 1.00 98.69 155 THR A CA 1
ATOM 1145 C C . THR A 1 155 ? -5.096 8.574 -0.420 1.00 98.69 155 THR A C 1
ATOM 1147 O O . THR A 1 155 ? -5.230 9.260 0.600 1.00 98.69 155 THR A O 1
ATOM 1150 N N . THR A 1 156 ? -4.537 9.054 -1.536 1.00 98.56 156 THR A N 1
ATOM 1151 C CA . THR A 1 156 ? -3.882 10.363 -1.596 1.00 98.56 156 THR A CA 1
ATOM 1152 C C . THR A 1 156 ? -4.880 11.505 -1.436 1.00 98.56 156 THR A C 1
ATOM 1154 O O . THR A 1 156 ? -5.925 11.548 -2.082 1.00 98.56 156 THR A O 1
ATOM 1157 N N . GLY A 1 157 ? -4.537 12.458 -0.574 1.00 98.12 157 GLY A N 1
ATOM 1158 C CA . GLY A 1 157 ? -5.158 13.780 -0.507 1.00 98.12 157 GLY A CA 1
ATOM 1159 C C . GLY A 1 157 ? -4.295 14.865 -1.146 1.00 98.12 157 GLY A C 1
ATOM 1160 O O . GLY A 1 157 ? -4.558 16.041 -0.925 1.00 98.12 157 GLY A O 1
ATOM 1161 N N . GLY A 1 158 ? -3.232 14.487 -1.863 1.00 97.94 158 GLY A N 1
ATOM 1162 C CA . GLY A 1 158 ? -2.243 15.414 -2.401 1.00 97.94 158 GLY A CA 1
ATOM 1163 C C . GLY A 1 158 ? -2.742 16.205 -3.607 1.00 97.94 158 GLY A C 1
ATOM 1164 O O . GLY A 1 158 ? -3.546 15.738 -4.409 1.00 97.94 158 GLY A O 1
ATOM 1165 N N . TRP A 1 159 ? -2.207 17.412 -3.763 1.00 98.00 159 TRP A N 1
ATOM 1166 C CA . TRP A 1 159 ? -2.398 18.264 -4.936 1.00 98.00 159 TRP A CA 1
ATOM 1167 C C . TRP A 1 159 ? -1.063 18.922 -5.328 1.00 98.00 159 TRP A C 1
ATOM 1169 O O . TRP A 1 159 ? -0.121 18.911 -4.531 1.00 98.00 159 TRP A O 1
ATOM 1179 N N . PRO A 1 160 ? -0.932 19.506 -6.536 1.00 98.12 160 PRO A N 1
ATOM 1180 C CA . PRO A 1 160 ? 0.365 19.959 -7.055 1.00 98.12 160 PRO A CA 1
ATOM 1181 C C . PRO A 1 160 ? 1.122 20.961 -6.169 1.00 98.12 160 PRO A C 1
ATOM 1183 O O . PRO A 1 160 ? 2.348 20.987 -6.184 1.00 98.12 160 PRO A O 1
ATOM 1186 N N . THR A 1 161 ? 0.402 21.776 -5.397 1.00 98.12 161 THR A N 1
ATOM 1187 C CA . THR A 1 161 ? 0.953 22.803 -4.497 1.00 98.12 161 THR A CA 1
ATOM 1188 C C . THR A 1 161 ? 0.718 22.479 -3.021 1.00 98.12 161 THR A C 1
ATOM 1190 O O . THR A 1 161 ? 0.687 23.386 -2.188 1.00 98.12 161 THR A O 1
ATOM 1193 N N . ALA A 1 162 ? 0.505 21.204 -2.686 1.00 98.38 162 ALA A N 1
ATOM 1194 C CA . ALA A 1 162 ? 0.299 20.796 -1.305 1.00 98.38 162 ALA A CA 1
ATOM 1195 C C . ALA A 1 162 ? 1.538 21.094 -0.444 1.00 98.38 162 ALA A C 1
ATOM 1197 O O . ALA A 1 162 ? 2.662 21.001 -0.954 1.00 98.38 162 ALA A O 1
ATOM 1198 N N . PRO A 1 163 ? 1.365 21.441 0.846 1.00 98.31 163 PRO A N 1
ATOM 1199 C CA . PRO A 1 163 ? 2.468 21.490 1.801 1.00 98.31 163 PRO A CA 1
ATOM 1200 C C . PRO A 1 163 ? 3.320 20.218 1.711 1.00 98.31 163 PRO A C 1
ATOM 1202 O O . PRO A 1 163 ? 2.776 19.124 1.588 1.00 98.31 163 PRO A O 1
ATOM 1205 N N . ASP A 1 164 ? 4.644 20.375 1.693 1.00 98.38 164 ASP A N 1
ATOM 1206 C CA . ASP A 1 164 ? 5.626 19.287 1.531 1.00 98.38 164 ASP A CA 1
ATOM 1207 C C . ASP A 1 164 ? 5.500 18.451 0.233 1.00 98.38 164 ASP A C 1
ATOM 1209 O O . ASP A 1 164 ? 6.153 17.413 0.073 1.00 98.38 164 ASP A O 1
ATOM 1213 N N . GLY A 1 165 ? 4.723 18.943 -0.737 1.00 98.50 165 GLY A N 1
ATOM 1214 C CA . GLY A 1 165 ? 4.493 18.332 -2.044 1.00 98.50 165 GLY A CA 1
ATOM 1215 C C . GLY A 1 165 ? 3.400 17.253 -2.045 1.00 98.50 165 GLY A C 1
ATOM 1216 O O . GLY A 1 165 ? 3.034 16.720 -0.997 1.00 98.50 165 GLY A O 1
ATOM 1217 N N . PRO A 1 166 ? 2.885 16.865 -3.229 1.00 98.62 166 PRO A N 1
ATOM 1218 C CA . PRO A 1 166 ? 1.759 15.927 -3.344 1.00 98.62 166 PRO A CA 1
ATOM 1219 C C . PRO A 1 166 ? 2.043 14.562 -2.697 1.00 98.62 166 PRO A C 1
ATOM 1221 O O . PRO A 1 166 ? 1.149 13.929 -2.145 1.00 98.62 166 PRO A O 1
ATOM 1224 N N . TYR A 1 167 ? 3.308 14.135 -2.686 1.00 98.81 167 TYR A N 1
A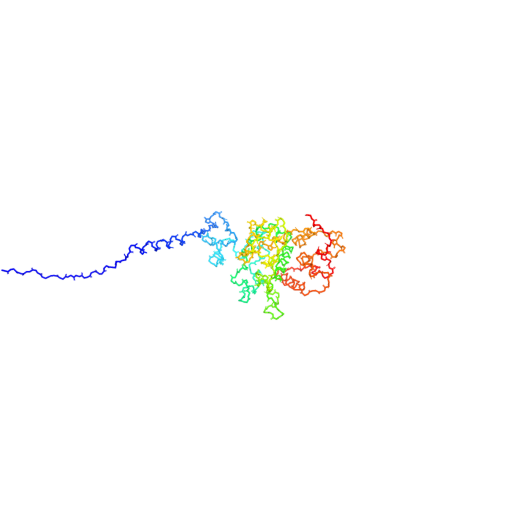TOM 1225 C CA . TYR A 1 167 ? 3.720 12.816 -2.204 1.00 98.81 167 TYR A CA 1
ATOM 1226 C C . TYR A 1 167 ? 3.886 12.723 -0.671 1.00 98.81 167 TYR A C 1
ATOM 1228 O O . TYR A 1 167 ? 4.358 11.708 -0.146 1.00 98.81 167 TYR A O 1
ATOM 1236 N N . ALA A 1 168 ? 3.538 13.779 0.070 1.00 98.69 168 ALA A N 1
ATOM 1237 C CA . ALA A 1 168 ? 3.465 13.775 1.535 1.00 98.69 168 ALA A CA 1
ATOM 1238 C C . ALA A 1 168 ? 2.040 13.521 2.075 1.00 98.69 168 ALA A C 1
ATOM 1240 O O . ALA A 1 168 ? 1.853 13.423 3.288 1.00 98.69 168 ALA A O 1
ATOM 1241 N N . TRP A 1 169 ? 1.062 13.370 1.173 1.00 98.69 169 TRP A N 1
ATOM 1242 C CA . TRP A 1 169 ? -0.377 13.337 1.466 1.00 98.69 169 TRP A CA 1
ATOM 1243 C C . TRP A 1 169 ? -1.038 11.971 1.232 1.00 98.69 169 TRP A C 1
ATOM 1245 O O . TRP A 1 169 ? -2.253 11.880 1.059 1.00 98.69 169 TRP A O 1
ATOM 1255 N N . GLY A 1 170 ? -0.251 10.895 1.232 1.00 98.69 170 GLY A N 1
ATOM 1256 C CA . GLY A 1 170 ? -0.789 9.536 1.272 1.00 98.69 170 GLY A CA 1
ATOM 1257 C C . GLY A 1 170 ? -1.549 9.268 2.572 1.00 98.69 170 GLY A C 1
ATOM 1258 O O . GLY A 1 170 ? -1.316 9.941 3.579 1.00 98.69 170 GLY A O 1
ATOM 1259 N N . TYR A 1 171 ? -2.426 8.260 2.570 1.00 98.75 171 TYR A N 1
ATOM 1260 C CA . TYR A 1 171 ? -3.205 7.842 3.745 1.00 98.75 171 TYR A CA 1
ATOM 1261 C C . TYR A 1 171 ? -4.187 8.908 4.263 1.00 98.75 171 TYR A C 1
ATOM 1263 O O . TYR A 1 171 ? -4.584 8.896 5.428 1.00 98.75 171 TYR A O 1
ATOM 1271 N N . CYS A 1 172 ? -4.625 9.820 3.393 1.00 98.56 172 CYS A N 1
ATOM 1272 C CA . CYS A 1 172 ? -5.591 10.857 3.740 1.00 98.56 172 CYS A CA 1
ATOM 1273 C C . CYS A 1 172 ? -7.034 10.320 3.767 1.00 98.56 172 CYS A C 1
ATOM 1275 O O . CYS A 1 172 ? -7.819 10.680 4.651 1.00 98.56 172 CYS A O 1
ATOM 1277 N N . PHE A 1 173 ? -7.391 9.440 2.827 1.00 98.69 173 PHE A N 1
ATOM 1278 C CA . PHE A 1 173 ? -8.740 8.879 2.693 1.00 98.69 173 PHE A CA 1
ATOM 1279 C C . PHE A 1 173 ? -8.856 7.447 3.226 1.00 98.69 173 PHE A C 1
ATO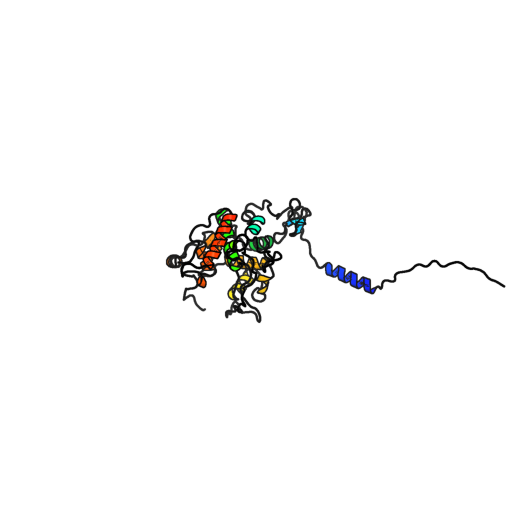M 1281 O O . PHE A 1 173 ? -7.927 6.655 3.112 1.00 98.69 173 PHE A O 1
ATOM 1288 N N . LEU A 1 174 ? -10.028 7.111 3.787 1.00 98.25 174 LEU A N 1
ATOM 1289 C CA . LEU A 1 174 ? -10.352 5.760 4.277 1.00 98.25 174 LEU A CA 1
ATOM 1290 C C . LEU A 1 174 ? -11.309 5.010 3.346 1.00 98.25 174 LEU A C 1
ATOM 1292 O O . LEU A 1 174 ? -11.350 3.780 3.358 1.00 98.25 174 LEU A O 1
ATOM 1296 N N . ARG A 1 175 ? -12.129 5.751 2.596 1.00 98.31 175 ARG A N 1
ATOM 1297 C CA . ARG A 1 175 ? -13.198 5.249 1.725 1.00 98.31 175 ARG A CA 1
ATOM 1298 C C . ARG A 1 175 ? -13.089 5.890 0.346 1.00 98.31 175 ARG A C 1
ATOM 1300 O O . ARG A 1 175 ? -12.630 7.028 0.241 1.00 98.31 175 ARG A O 1
ATOM 1307 N N . GLU A 1 176 ? -13.582 5.193 -0.665 1.00 96.75 176 GLU A N 1
ATOM 1308 C CA . GLU A 1 176 ? -13.702 5.702 -2.028 1.00 96.75 176 GLU A CA 1
ATOM 1309 C C . GLU A 1 176 ? -14.553 6.983 -2.061 1.00 96.75 176 GLU A C 1
ATOM 1311 O O . GLU A 1 176 ? -15.577 7.097 -1.378 1.00 96.75 176 GLU A O 1
ATOM 1316 N N . GLN A 1 177 ? -14.102 7.972 -2.832 1.00 94.25 177 GLN A N 1
ATOM 1317 C CA . GLN A 1 177 ? -14.766 9.270 -2.963 1.00 94.25 177 GLN A CA 1
ATOM 1318 C C . GLN A 1 177 ? -15.764 9.268 -4.133 1.00 94.25 177 GLN A C 1
ATOM 1320 O O . GLN A 1 177 ? -15.672 8.450 -5.039 1.00 94.25 177 GLN A O 1
ATOM 1325 N N . GLY A 1 178 ? -16.693 10.230 -4.156 1.00 87.88 178 GLY A N 1
ATOM 1326 C CA . GLY A 1 178 ? -17.508 10.489 -5.352 1.00 87.88 178 GLY A CA 1
ATOM 1327 C C . GLY A 1 178 ? -18.704 9.554 -5.560 1.00 87.88 178 GLY A C 1
ATOM 1328 O O . GLY A 1 178 ? -19.006 9.199 -6.691 1.00 87.88 178 GLY A O 1
ATOM 1329 N N . SER A 1 179 ? -19.413 9.196 -4.484 1.00 91.31 179 SER A N 1
ATOM 1330 C CA . SER A 1 179 ? -20.652 8.395 -4.532 1.00 91.31 179 SER A CA 1
ATOM 1331 C C . SER A 1 179 ? -20.488 7.043 -5.246 1.00 91.31 179 SER A C 1
ATOM 1333 O O . SER A 1 179 ? -21.164 6.784 -6.245 1.00 91.31 179 SER A O 1
ATOM 1335 N N . PRO A 1 180 ? -19.618 6.166 -4.723 1.00 93.50 180 PRO A N 1
ATOM 1336 C CA . PRO A 1 180 ? -19.335 4.877 -5.334 1.00 93.50 180 PRO A CA 1
ATOM 1337 C C . PRO A 1 180 ? -20.575 3.983 -5.451 1.00 93.50 180 PRO A C 1
ATOM 1339 O O . PRO A 1 180 ? -21.489 4.028 -4.617 1.00 93.50 180 PRO A O 1
ATOM 1342 N N . GLY A 1 181 ? -20.572 3.125 -6.475 1.00 94.69 181 GLY A N 1
ATOM 1343 C CA . GLY A 1 181 ? -21.552 2.052 -6.623 1.00 94.69 181 GLY A CA 1
ATOM 1344 C C . GLY A 1 181 ? -21.433 0.990 -5.525 1.00 94.69 181 GLY A C 1
ATOM 1345 O O . GLY A 1 181 ? -20.647 1.099 -4.585 1.00 94.69 181 GLY A O 1
ATOM 1346 N N . ASP A 1 182 ? -22.212 -0.083 -5.640 1.00 96.25 182 ASP A N 1
ATOM 1347 C CA . ASP A 1 182 ? -22.212 -1.134 -4.613 1.00 96.25 182 ASP A CA 1
ATOM 1348 C C . ASP A 1 182 ? -21.060 -2.135 -4.781 1.00 96.25 182 ASP A C 1
ATOM 1350 O O . ASP A 1 182 ? -20.754 -2.870 -3.842 1.00 96.25 182 ASP A O 1
ATOM 1354 N N . TYR A 1 183 ? -20.421 -2.169 -5.960 1.00 96.25 183 TYR A N 1
ATOM 1355 C CA . TYR A 1 183 ? -19.343 -3.106 -6.310 1.00 96.25 183 TYR A CA 1
ATOM 1356 C C . TYR A 1 183 ? -19.702 -4.573 -6.003 1.00 96.25 183 TYR A C 1
ATOM 1358 O O . TYR A 1 183 ? -18.870 -5.387 -5.613 1.00 96.25 183 TYR A O 1
ATOM 1366 N N . CYS A 1 184 ? -20.976 -4.919 -6.172 1.00 97.38 184 CYS A N 1
ATOM 1367 C CA . CYS A 1 184 ? -21.471 -6.278 -6.039 1.00 97.38 184 CYS A CA 1
ATOM 1368 C C . CYS A 1 184 ? -21.422 -6.981 -7.400 1.00 97.38 184 CYS A C 1
ATOM 1370 O O . CYS A 1 184 ? -22.183 -6.651 -8.310 1.00 97.38 184 CYS A O 1
ATOM 1372 N N . THR A 1 185 ? -20.545 -7.969 -7.531 1.00 95.62 185 THR A N 1
ATOM 1373 C CA . THR A 1 185 ? -20.465 -8.855 -8.694 1.00 95.62 185 THR A CA 1
ATOM 1374 C C . THR A 1 185 ? -21.121 -10.195 -8.346 1.00 95.62 185 THR A C 1
ATOM 1376 O O . THR A 1 185 ? -20.754 -10.787 -7.329 1.00 95.62 185 THR A O 1
ATOM 1379 N N . PRO A 1 186 ? -22.069 -10.713 -9.152 1.00 95.75 186 PRO A N 1
ATOM 1380 C CA . PRO A 1 186 ? -22.696 -12.008 -8.892 1.00 95.75 186 PRO A CA 1
ATOM 1381 C C . PRO A 1 186 ? -21.662 -13.118 -8.672 1.00 95.75 186 PRO A C 1
ATOM 1383 O O . PRO A 1 186 ? -20.773 -13.327 -9.493 1.00 95.75 186 PRO A O 1
ATOM 1386 N N . SER A 1 187 ? -21.771 -13.823 -7.548 1.00 95.56 187 SER A N 1
ATOM 1387 C CA . SER A 1 187 ? -20.865 -14.909 -7.176 1.00 95.56 187 SER A CA 1
ATOM 1388 C C . SER A 1 187 ? -21.579 -15.882 -6.246 1.00 95.56 187 SER A C 1
ATOM 1390 O O . SER A 1 187 ? -22.194 -15.464 -5.266 1.00 95.56 187 SER A O 1
ATOM 1392 N N . SER A 1 188 ? -21.480 -17.180 -6.536 1.00 96.12 188 SER A N 1
ATOM 1393 C CA . SER A 1 188 ? -21.934 -18.243 -5.631 1.00 96.12 188 SER A CA 1
ATOM 1394 C C . SER A 1 188 ? -20.980 -18.431 -4.449 1.00 96.12 188 SER A C 1
ATOM 1396 O O . SER A 1 188 ? -21.412 -18.767 -3.351 1.00 96.12 188 SER A O 1
ATOM 1398 N N . GLN A 1 189 ? -19.683 -18.192 -4.665 1.00 95.94 189 GLN A N 1
ATOM 1399 C CA . GLN A 1 189 ? -18.646 -18.356 -3.650 1.00 95.94 189 GLN A CA 1
ATOM 1400 C C . GLN A 1 189 ? -18.601 -17.178 -2.668 1.00 95.94 189 GLN A C 1
ATOM 1402 O O . GLN A 1 189 ? -18.374 -17.383 -1.476 1.00 95.94 189 GLN A O 1
ATOM 1407 N N . TRP A 1 190 ? -18.826 -15.959 -3.164 1.00 97.56 190 TRP A N 1
ATOM 1408 C CA . TRP A 1 190 ? -18.759 -14.719 -2.389 1.00 97.56 190 TRP A CA 1
ATOM 1409 C C . TRP A 1 190 ? -20.030 -13.888 -2.583 1.00 97.56 190 TRP A C 1
ATOM 1411 O O . TRP A 1 190 ? -19.964 -12.801 -3.155 1.00 97.56 190 TRP A O 1
ATOM 1421 N N . PRO A 1 191 ? -21.207 -14.385 -2.169 1.00 97.81 191 PRO A N 1
ATOM 1422 C CA . PRO A 1 191 ? -22.466 -13.686 -2.396 1.00 97.81 191 PRO A CA 1
ATOM 1423 C C . PRO A 1 191 ? -22.478 -12.326 -1.694 1.00 97.81 191 PRO A C 1
ATOM 1425 O O . PRO A 1 191 ? -22.005 -12.180 -0.569 1.00 97.81 191 PRO A O 1
ATOM 1428 N N . CYS A 1 192 ? -23.049 -11.320 -2.348 1.00 98.31 192 CYS A N 1
ATOM 1429 C CA . CYS A 1 192 ? -23.205 -10.006 -1.740 1.00 98.31 192 CYS A CA 1
ATOM 1430 C C . CYS A 1 192 ? -24.197 -10.078 -0.577 1.00 98.31 192 CYS A C 1
ATOM 1432 O O . CYS A 1 192 ? -25.336 -10.518 -0.744 1.00 98.31 192 CYS A O 1
ATOM 1434 N N . ALA A 1 193 ? -23.775 -9.618 0.595 1.00 98.19 193 ALA A N 1
ATOM 1435 C CA . ALA A 1 193 ? -24.633 -9.539 1.763 1.00 98.19 193 ALA A CA 1
ATOM 1436 C C . ALA A 1 193 ? -25.713 -8.453 1.562 1.00 98.19 193 ALA A C 1
ATOM 1438 O O . ALA A 1 193 ? -25.393 -7.354 1.091 1.00 98.19 193 ALA A O 1
ATOM 1439 N N . PRO A 1 194 ? -26.986 -8.711 1.923 1.00 97.50 194 PRO A N 1
ATOM 1440 C CA . PRO A 1 194 ? -28.063 -7.739 1.756 1.00 97.50 194 PRO A CA 1
ATOM 1441 C C . PRO A 1 194 ? -27.742 -6.381 2.397 1.00 97.50 194 PRO A C 1
ATOM 1443 O O . PRO A 1 194 ? -27.348 -6.304 3.559 1.00 97.50 194 PRO A O 1
ATOM 1446 N N . GLY A 1 195 ? -27.906 -5.300 1.630 1.00 96.69 195 GLY A N 1
ATOM 1447 C CA . GLY A 1 195 ? -27.667 -3.927 2.092 1.00 96.69 195 GLY A CA 1
ATOM 1448 C C . GLY A 1 195 ? -26.194 -3.547 2.291 1.00 96.69 195 GLY A C 1
ATOM 1449 O O . GLY A 1 195 ? -25.915 -2.442 2.759 1.00 96.69 195 GLY A O 1
ATOM 1450 N N . ARG A 1 196 ? -25.242 -4.425 1.952 1.00 97.94 196 ARG A N 1
ATOM 1451 C CA . ARG A 1 196 ? -23.805 -4.139 2.037 1.00 97.94 196 ARG A CA 1
ATOM 1452 C C . ARG A 1 196 ? -23.244 -3.667 0.699 1.00 97.94 196 ARG A C 1
ATOM 1454 O O . ARG A 1 196 ? -23.715 -4.059 -0.362 1.00 97.94 196 ARG A O 1
ATOM 1461 N N . LYS A 1 197 ? -22.210 -2.825 0.778 1.00 98.25 197 LYS A N 1
ATOM 1462 C CA . LYS A 1 197 ? -21.498 -2.251 -0.371 1.00 98.25 197 LYS A CA 1
ATOM 1463 C C . LYS A 1 197 ? -20.005 -2.524 -0.261 1.00 98.25 197 LYS A C 1
ATOM 1465 O O . LYS A 1 197 ? -19.430 -2.366 0.821 1.00 98.25 197 LYS A O 1
ATOM 1470 N N . TYR A 1 198 ? -19.376 -2.842 -1.381 1.00 98.38 198 TYR A N 1
ATOM 1471 C CA . TYR A 1 198 ? -17.982 -3.279 -1.479 1.00 98.38 198 TYR A CA 1
ATOM 1472 C C . TYR A 1 198 ? -17.102 -2.280 -2.237 1.00 98.38 198 TYR A C 1
ATOM 1474 O O . TYR A 1 198 ? -16.169 -2.686 -2.918 1.00 98.38 198 TYR A O 1
ATOM 1482 N N . PHE A 1 199 ? -17.418 -0.987 -2.148 1.00 98.31 199 PHE A N 1
ATOM 1483 C CA . PHE A 1 199 ? -16.562 0.091 -2.649 1.00 98.31 199 PHE A CA 1
ATOM 1484 C C . PHE A 1 199 ? -15.208 0.137 -1.931 1.00 98.31 199 PHE A C 1
ATOM 1486 O O . PHE A 1 199 ? -15.036 -0.502 -0.881 1.00 98.31 199 PHE A O 1
ATOM 1493 N N . GLY A 1 200 ? -14.277 0.923 -2.470 1.00 98.31 200 GLY A N 1
ATOM 1494 C CA . GLY A 1 200 ? -12.915 1.032 -1.957 1.00 98.31 200 GLY A CA 1
ATOM 1495 C C . GLY A 1 200 ? -12.857 1.419 -0.480 1.00 98.31 200 GLY A C 1
ATOM 1496 O O . GLY A 1 200 ? -13.445 2.415 -0.045 1.00 98.31 200 GLY A O 1
ATOM 1497 N N . ARG A 1 201 ? -12.153 0.616 0.323 1.00 98.81 201 ARG A N 1
ATOM 1498 C CA . ARG A 1 201 ? -11.839 0.932 1.724 1.00 98.81 201 ARG A CA 1
ATOM 1499 C C . ARG A 1 201 ? -10.387 0.610 2.057 1.00 98.81 201 ARG A C 1
ATOM 1501 O O . ARG A 1 201 ? -9.796 -0.312 1.498 1.00 98.81 201 ARG A O 1
ATOM 1508 N N . GLY A 1 202 ? -9.844 1.332 3.030 1.00 98.75 202 GLY A N 1
ATOM 1509 C CA . GLY A 1 202 ? -8.513 1.077 3.572 1.00 98.75 202 GLY A CA 1
ATOM 1510 C C . GLY A 1 202 ? -7.366 1.429 2.613 1.00 98.75 202 GLY A C 1
ATOM 1511 O O . GLY A 1 202 ? -7.605 2.010 1.551 1.00 98.75 202 GLY A O 1
ATOM 1512 N N . PRO A 1 203 ? -6.116 1.077 2.976 1.00 98.88 203 PRO A N 1
ATOM 1513 C CA . PRO A 1 203 ? -4.925 1.534 2.267 1.00 98.88 203 PRO A CA 1
ATOM 1514 C C . PRO A 1 203 ? -4.838 1.076 0.814 1.00 98.88 203 PRO A C 1
ATOM 1516 O O . PRO A 1 203 ? -4.298 1.799 -0.005 1.00 98.88 203 PRO A O 1
ATOM 1519 N N . ILE A 1 204 ? -5.351 -0.112 0.479 1.00 98.56 204 ILE A N 1
ATOM 1520 C CA . ILE A 1 204 ? -5.335 -0.626 -0.902 1.00 98.56 204 ILE A CA 1
ATOM 1521 C C . ILE A 1 204 ? -6.648 -0.353 -1.651 1.00 98.56 204 ILE A C 1
ATOM 1523 O O . ILE A 1 204 ? -6.853 -0.898 -2.729 1.00 98.56 204 ILE A O 1
ATOM 1527 N N . GLN A 1 205 ? -7.566 0.415 -1.046 1.00 98.50 205 GLN A N 1
ATOM 1528 C CA . GLN A 1 205 ? -8.928 0.626 -1.552 1.00 98.50 205 GLN A CA 1
ATOM 1529 C C . GLN A 1 205 ? -9.586 -0.688 -2.006 1.00 98.50 205 GLN A C 1
ATOM 1531 O O . GLN A 1 205 ? -10.134 -0.791 -3.106 1.00 98.50 205 GLN A O 1
ATOM 1536 N N . ILE A 1 206 ? -9.533 -1.717 -1.144 1.00 98.25 206 ILE A N 1
ATOM 1537 C CA . ILE A 1 206 ? -10.056 -3.049 -1.473 1.00 98.25 206 ILE A CA 1
ATOM 1538 C C . ILE A 1 206 ? -11.517 -2.921 -1.909 1.00 98.25 206 ILE A C 1
ATOM 1540 O O . ILE A 1 206 ? -12.334 -2.312 -1.214 1.00 98.25 206 ILE A O 1
ATOM 1544 N N . SER A 1 207 ? -11.813 -3.466 -3.086 1.00 98.00 207 SER A N 1
ATOM 1545 C CA . SER A 1 207 ? -13.083 -3.277 -3.786 1.00 98.00 207 SER A CA 1
ATOM 1546 C C . SER A 1 207 ? -13.620 -4.604 -4.305 1.00 98.00 207 SER A C 1
ATOM 1548 O O . SER A 1 207 ? -12.844 -5.502 -4.620 1.00 98.00 207 SER A O 1
ATOM 1550 N N . HIS A 1 208 ? -14.938 -4.703 -4.446 1.00 98.00 208 HIS A N 1
ATOM 1551 C CA . HIS A 1 208 ? -15.710 -5.888 -4.827 1.00 98.00 208 HIS A CA 1
ATOM 1552 C C . HIS A 1 208 ? -15.809 -7.016 -3.794 1.00 98.00 208 HIS A C 1
ATOM 1554 O O . HIS A 1 208 ? -14.840 -7.414 -3.148 1.00 98.00 208 HIS A O 1
ATOM 1560 N N . ASN A 1 209 ? -16.999 -7.614 -3.701 1.00 97.94 209 ASN A N 1
ATOM 1561 C CA . ASN A 1 209 ? -17.305 -8.765 -2.840 1.00 97.94 209 ASN A CA 1
ATOM 1562 C C . ASN A 1 209 ? -16.333 -9.943 -3.021 1.00 97.94 209 ASN A C 1
ATOM 1564 O O . ASN A 1 209 ? -15.963 -10.582 -2.036 1.00 97.94 209 ASN A O 1
ATOM 1568 N N . TYR A 1 210 ? -15.868 -10.196 -4.249 1.00 96.00 210 TYR A N 1
ATOM 1569 C CA . TYR A 1 210 ? -14.896 -11.255 -4.538 1.00 96.00 210 TYR A CA 1
ATOM 1570 C C . TYR A 1 210 ? -13.479 -10.964 -4.020 1.00 96.00 210 TYR A C 1
ATOM 1572 O O . TYR A 1 210 ? -12.654 -11.866 -4.044 1.00 96.00 210 TYR A O 1
ATOM 1580 N N . ASN A 1 211 ? -13.189 -9.754 -3.527 1.00 97.94 211 ASN A N 1
ATOM 1581 C CA . ASN A 1 211 ? -11.970 -9.460 -2.767 1.00 97.94 211 ASN A CA 1
ATOM 1582 C C . ASN A 1 211 ? -12.242 -9.425 -1.257 1.00 97.94 211 ASN A C 1
ATOM 1584 O O . ASN A 1 211 ? -11.471 -10.000 -0.491 1.00 97.94 211 ASN A O 1
ATOM 1588 N N . TYR A 1 212 ? -13.354 -8.821 -0.815 1.00 98.69 212 TYR A N 1
ATOM 1589 C CA . TYR A 1 212 ? -13.726 -8.794 0.611 1.00 98.69 212 TYR A CA 1
ATOM 1590 C C . TYR A 1 212 ? -13.911 -10.204 1.187 1.00 98.69 212 TYR A C 1
ATOM 1592 O O . TYR A 1 212 ? -13.441 -10.482 2.288 1.00 98.69 212 TYR A O 1
ATOM 1600 N N . GLY A 1 213 ? -14.554 -11.105 0.442 1.00 98.38 213 GLY A N 1
ATOM 1601 C CA . GLY A 1 213 ? -14.772 -12.494 0.837 1.00 98.38 213 GLY A CA 1
ATOM 1602 C C . GLY A 1 213 ? -13.481 -13.266 1.151 1.00 98.38 213 GLY A C 1
ATOM 1603 O O . GLY A 1 213 ? -13.293 -13.686 2.299 1.00 98.38 213 GLY A O 1
ATOM 1604 N N . PRO A 1 214 ? -12.568 -13.458 0.179 1.00 98.38 214 PRO A N 1
ATOM 1605 C CA . PRO A 1 214 ? -11.325 -14.183 0.422 1.00 98.38 214 PRO A CA 1
ATOM 1606 C C . PRO A 1 214 ? -10.387 -13.448 1.384 1.00 98.38 214 PRO A C 1
ATOM 1608 O O . PRO A 1 214 ? -9.742 -14.116 2.191 1.00 98.38 214 PRO A O 1
ATOM 1611 N N . CYS A 1 215 ? -10.356 -12.109 1.373 1.00 98.69 215 CYS A N 1
ATOM 1612 C CA . CYS A 1 215 ? -9.606 -11.328 2.359 1.00 98.69 215 CYS A CA 1
ATOM 1613 C C . CYS A 1 215 ? -10.090 -11.625 3.778 1.00 98.69 215 CYS A C 1
ATOM 1615 O O . CYS A 1 215 ? -9.301 -12.027 4.632 1.00 98.69 215 CYS A O 1
ATOM 1617 N N . GLY A 1 216 ? -11.400 -11.507 4.007 1.00 98.56 216 GLY A N 1
ATOM 1618 C CA . GLY A 1 216 ? -12.014 -11.772 5.299 1.00 98.56 216 GLY A CA 1
ATOM 1619 C C . GLY A 1 216 ? -11.728 -13.186 5.797 1.00 98.56 216 GLY A C 1
ATOM 1620 O O . GLY A 1 216 ? -11.275 -13.370 6.928 1.00 98.56 216 GLY A O 1
ATOM 1621 N N . ARG A 1 217 ? -11.877 -14.185 4.917 1.00 98.50 217 ARG A N 1
ATOM 1622 C CA . ARG A 1 217 ? -11.509 -15.573 5.227 1.00 98.50 217 ARG A CA 1
ATOM 1623 C C . ARG A 1 217 ? -10.044 -15.694 5.654 1.00 98.50 217 ARG A C 1
ATOM 1625 O O . ARG A 1 217 ? -9.771 -16.369 6.641 1.00 98.50 217 ARG A O 1
ATOM 1632 N N . ALA A 1 218 ? -9.120 -15.068 4.927 1.00 97.75 218 ALA A N 1
ATOM 1633 C CA . ALA A 1 218 ? -7.687 -15.171 5.198 1.00 97.75 218 ALA A CA 1
ATOM 1634 C C . ALA A 1 218 ? -7.277 -14.507 6.521 1.00 97.75 218 ALA A C 1
ATOM 1636 O O . ALA A 1 218 ? -6.393 -15.015 7.205 1.00 97.75 218 ALA A O 1
ATOM 1637 N N . ILE A 1 219 ? -7.925 -13.401 6.900 1.00 97.44 219 ILE A N 1
ATOM 1638 C CA . ILE A 1 219 ? -7.592 -12.658 8.126 1.00 97.44 219 ILE A CA 1
ATOM 1639 C C . ILE A 1 219 ? -8.465 -13.041 9.333 1.00 97.44 219 ILE A C 1
ATOM 1641 O O . ILE A 1 219 ? -8.296 -12.465 10.407 1.00 97.44 219 ILE A O 1
ATOM 1645 N N . GLY A 1 220 ? -9.393 -13.991 9.162 1.00 97.81 220 GLY A N 1
ATOM 1646 C CA . GLY A 1 220 ? -10.292 -14.471 10.215 1.00 97.81 220 GLY A CA 1
ATOM 1647 C C . GLY A 1 220 ? -11.415 -13.495 10.588 1.00 97.81 220 GLY A C 1
ATOM 1648 O O . GLY A 1 220 ? -11.875 -13.511 11.726 1.00 97.81 220 GLY A O 1
ATOM 1649 N N . VAL A 1 221 ? -11.852 -12.640 9.657 1.00 98.25 221 VAL A N 1
ATOM 1650 C CA . VAL A 1 221 ? -12.887 -11.613 9.874 1.00 98.25 221 VAL A CA 1
ATOM 1651 C C . VAL A 1 221 ? -13.974 -11.735 8.809 1.00 98.25 221 VAL A C 1
ATOM 1653 O O . VAL A 1 221 ? -13.681 -11.803 7.621 1.00 98.25 221 VAL A O 1
ATOM 1656 N N . ASP A 1 222 ? -15.250 -11.699 9.192 1.00 98.44 222 ASP A N 1
ATOM 1657 C CA . ASP A 1 222 ? -16.357 -11.712 8.226 1.00 98.44 222 ASP A CA 1
ATOM 1658 C C . ASP A 1 222 ? -16.552 -10.344 7.548 1.00 98.44 222 ASP A C 1
ATOM 1660 O O . ASP A 1 222 ? -17.464 -9.573 7.866 1.00 98.44 222 ASP A O 1
ATOM 1664 N N . LEU A 1 223 ? -15.671 -10.046 6.594 1.00 98.75 223 LEU A N 1
ATOM 1665 C CA . LEU A 1 223 ? -15.705 -8.827 5.789 1.00 98.75 223 LEU A CA 1
ATOM 1666 C C . LEU A 1 223 ? -16.799 -8.834 4.715 1.00 98.75 223 LEU A C 1
ATOM 1668 O O . LEU A 1 223 ? -17.132 -7.775 4.184 1.00 98.75 223 LEU A O 1
ATOM 1672 N N . LEU A 1 224 ? -17.380 -9.993 4.393 1.00 98.00 224 LEU A N 1
ATOM 1673 C CA . LEU A 1 224 ? -18.457 -10.072 3.409 1.00 98.00 224 LEU A CA 1
ATOM 1674 C C . LEU A 1 224 ? -19.755 -9.502 3.995 1.00 98.00 224 LEU A C 1
ATOM 1676 O O . LEU A 1 224 ? -20.425 -8.714 3.326 1.00 98.00 224 LEU A O 1
ATOM 1680 N N . ASN A 1 225 ? -20.066 -9.827 5.255 1.00 98.56 225 ASN A N 1
ATOM 1681 C CA . ASN A 1 225 ? -21.213 -9.257 5.970 1.00 98.56 225 ASN A CA 1
ATOM 1682 C C . ASN A 1 225 ? -20.896 -7.942 6.699 1.00 98.56 225 ASN A C 1
ATOM 1684 O O . ASN A 1 225 ? -21.823 -7.178 6.986 1.00 98.56 225 ASN A O 1
ATOM 1688 N N . ASN A 1 226 ? -19.619 -7.653 6.979 1.00 98.69 226 ASN A N 1
ATOM 1689 C CA . ASN A 1 226 ? -19.179 -6.458 7.712 1.00 98.69 226 ASN A CA 1
ATOM 1690 C C . ASN A 1 226 ? -18.060 -5.691 6.972 1.00 98.69 226 ASN A C 1
ATOM 1692 O O . ASN A 1 226 ? -16.985 -5.474 7.537 1.00 98.69 226 ASN A O 1
ATOM 1696 N N . PRO A 1 227 ? -18.278 -5.245 5.718 1.00 98.75 227 PRO A N 1
ATOM 1697 C CA . PRO A 1 227 ? -17.222 -4.615 4.919 1.00 98.75 227 PRO A CA 1
ATOM 1698 C C . PRO A 1 227 ? -16.722 -3.289 5.506 1.00 98.75 227 PRO A C 1
ATOM 1700 O O . PRO A 1 227 ? -15.578 -2.902 5.280 1.00 98.75 227 PRO A O 1
ATOM 1703 N N . ASP A 1 228 ? -17.543 -2.595 6.300 1.00 98.56 228 ASP A N 1
ATOM 1704 C CA . ASP A 1 228 ? -17.159 -1.325 6.921 1.00 98.56 228 ASP A CA 1
ATOM 1705 C C . ASP A 1 228 ? -16.025 -1.451 7.940 1.00 98.56 228 ASP A C 1
ATOM 1707 O O . ASP A 1 228 ? -15.342 -0.454 8.167 1.00 98.56 228 ASP A O 1
ATOM 1711 N N . LEU A 1 229 ? -15.750 -2.657 8.462 1.00 98.75 229 LEU A N 1
ATOM 1712 C CA . LEU A 1 229 ? -14.616 -2.907 9.359 1.00 98.75 229 LEU A CA 1
ATOM 1713 C C . LEU A 1 229 ? -13.284 -2.463 8.745 1.00 98.75 229 LEU A C 1
ATOM 1715 O O . LEU A 1 229 ? -12.437 -1.930 9.454 1.00 98.75 229 LEU A O 1
ATOM 1719 N N . VAL A 1 230 ? -13.128 -2.568 7.421 1.00 98.81 230 VAL A N 1
ATOM 1720 C CA . VAL A 1 230 ? -11.922 -2.107 6.710 1.00 98.81 230 VAL A CA 1
ATOM 1721 C C . VAL A 1 230 ? -11.707 -0.588 6.842 1.00 98.81 230 VAL A C 1
ATOM 1723 O O . VAL A 1 230 ? -10.587 -0.109 6.695 1.00 98.81 230 VAL A O 1
ATOM 1726 N N . ALA A 1 231 ? -12.751 0.187 7.144 1.00 98.50 231 ALA A N 1
ATOM 1727 C CA . ALA A 1 231 ? -12.689 1.640 7.319 1.00 98.50 231 ALA A CA 1
ATOM 1728 C C . ALA A 1 231 ? -13.079 2.109 8.736 1.00 98.50 231 ALA A C 1
ATOM 1730 O O . ALA A 1 231 ? -13.323 3.304 8.937 1.00 98.50 231 ALA A O 1
ATOM 1731 N N . THR A 1 232 ? -13.187 1.193 9.703 1.00 98.19 232 THR A N 1
ATOM 1732 C CA . THR A 1 232 ? -13.472 1.513 11.116 1.00 98.19 232 THR A CA 1
ATOM 1733 C C . THR A 1 232 ? -12.520 0.836 12.099 1.00 98.19 232 THR A C 1
ATOM 1735 O O . THR A 1 232 ? -12.412 1.306 13.225 1.00 98.19 232 THR A O 1
ATOM 1738 N N . ASP A 1 233 ? -11.801 -0.209 11.688 1.00 98.38 233 ASP A N 1
ATOM 1739 C CA . ASP A 1 233 ? -10.742 -0.853 12.465 1.00 98.38 233 ASP A CA 1
ATOM 1740 C C . ASP A 1 233 ? -9.418 -0.755 11.695 1.00 98.38 233 ASP A C 1
ATOM 1742 O O . ASP A 1 233 ? -9.285 -1.263 10.580 1.00 98.38 233 ASP A O 1
ATOM 1746 N N . SER A 1 234 ? -8.438 -0.069 12.282 1.00 97.56 234 SER A N 1
ATOM 1747 C CA . SER A 1 234 ? -7.162 0.217 11.621 1.00 97.56 234 SER A CA 1
ATOM 1748 C C . SER A 1 234 ? -6.316 -1.028 11.358 1.00 97.56 234 SER A C 1
ATOM 1750 O O . SER A 1 234 ? -5.701 -1.147 10.295 1.00 97.56 234 SER A O 1
ATOM 1752 N N . VAL A 1 235 ? -6.314 -1.991 12.284 1.00 97.50 235 VAL A N 1
ATOM 1753 C CA . VAL A 1 235 ? -5.550 -3.234 12.121 1.00 97.50 235 VAL A CA 1
ATOM 1754 C C . VAL A 1 235 ? -6.170 -4.055 10.998 1.00 97.50 235 VAL A C 1
ATOM 1756 O O . VAL A 1 235 ? -5.448 -4.508 10.113 1.00 97.50 235 VAL A O 1
ATOM 1759 N N . ILE A 1 236 ? -7.499 -4.194 10.965 1.00 98.69 236 ILE A N 1
ATOM 1760 C CA . ILE A 1 236 ? -8.212 -4.856 9.858 1.00 98.69 236 ILE A CA 1
ATOM 1761 C C . ILE A 1 236 ? -7.953 -4.123 8.534 1.00 98.69 236 ILE A C 1
ATOM 1763 O O . ILE A 1 236 ? -7.712 -4.768 7.510 1.00 98.69 236 ILE A O 1
ATOM 1767 N N . SER A 1 237 ? -7.933 -2.788 8.556 1.00 98.88 237 SER A N 1
ATOM 1768 C CA . SER A 1 237 ? -7.619 -1.953 7.394 1.00 98.88 237 SER A CA 1
ATOM 1769 C C . SER A 1 237 ? -6.249 -2.298 6.805 1.00 98.88 237 SER A C 1
ATOM 1771 O O . SER A 1 237 ? -6.158 -2.680 5.635 1.00 98.88 237 SER A O 1
ATOM 1773 N N . PHE A 1 238 ? -5.190 -2.271 7.621 1.00 98.88 238 PHE A N 1
ATOM 1774 C CA . PHE A 1 238 ? -3.847 -2.659 7.184 1.00 98.88 238 PHE A CA 1
ATOM 1775 C C . PHE A 1 238 ? -3.764 -4.134 6.788 1.00 98.88 238 PHE A C 1
ATOM 1777 O O . PHE A 1 238 ? -3.155 -4.448 5.765 1.00 98.88 238 PHE A O 1
ATOM 1784 N N . LYS A 1 239 ? -4.415 -5.041 7.529 1.00 98.81 239 LYS A N 1
ATOM 1785 C CA . LYS A 1 239 ? -4.446 -6.468 7.182 1.00 98.81 239 LYS A CA 1
ATOM 1786 C C . LYS A 1 239 ? -5.036 -6.700 5.795 1.00 98.81 239 LYS A C 1
ATOM 1788 O O . LYS A 1 239 ? -4.512 -7.532 5.064 1.00 98.81 239 LYS A O 1
ATOM 1793 N N . SER A 1 240 ? -6.070 -5.954 5.404 1.00 98.88 240 SER A N 1
ATOM 1794 C CA . SER A 1 240 ? -6.649 -6.076 4.061 1.00 98.88 240 SER A CA 1
ATOM 1795 C C . SER A 1 240 ? -5.665 -5.683 2.952 1.00 98.88 240 SER A C 1
ATOM 1797 O O . SER A 1 240 ? -5.561 -6.376 1.938 1.00 98.88 240 SER A O 1
ATOM 1799 N N . ALA A 1 241 ? -4.882 -4.624 3.174 1.00 98.94 241 ALA A N 1
ATOM 1800 C CA . ALA A 1 241 ? -3.880 -4.154 2.227 1.00 98.94 241 ALA A CA 1
ATOM 1801 C C . ALA A 1 241 ? -2.688 -5.111 2.122 1.00 98.94 241 ALA A C 1
ATOM 1803 O O . ALA A 1 241 ? -2.257 -5.441 1.016 1.00 98.94 241 ALA A O 1
ATOM 1804 N N . ILE A 1 242 ? -2.181 -5.597 3.258 1.00 98.88 242 ILE A N 1
ATOM 1805 C CA . ILE A 1 242 ? -1.072 -6.558 3.279 1.00 98.88 242 ILE A CA 1
ATOM 1806 C C . ILE A 1 242 ? -1.534 -7.904 2.707 1.00 98.88 242 ILE A C 1
ATOM 1808 O O . ILE A 1 242 ? -0.814 -8.504 1.918 1.00 98.88 242 ILE A O 1
ATOM 1812 N N . TRP A 1 243 ? -2.763 -8.347 2.993 1.00 98.88 243 TRP A N 1
ATOM 1813 C CA . TRP A 1 243 ? -3.335 -9.532 2.352 1.00 98.88 243 TRP A CA 1
ATOM 1814 C C . TRP A 1 243 ? -3.317 -9.409 0.826 1.00 98.88 243 TRP A C 1
ATOM 1816 O O . TRP A 1 243 ? -2.820 -10.316 0.162 1.00 98.88 243 TRP A O 1
ATOM 1826 N N . PHE A 1 244 ? -3.797 -8.292 0.270 1.00 98.81 244 PHE A N 1
ATOM 1827 C CA . PHE A 1 244 ? -3.777 -8.077 -1.179 1.00 98.81 244 PHE A CA 1
ATOM 1828 C C . PHE A 1 244 ? -2.344 -8.125 -1.726 1.00 98.81 244 PHE A C 1
ATOM 1830 O O . PHE A 1 244 ? -2.074 -8.803 -2.713 1.00 98.81 244 PHE A O 1
ATOM 1837 N N . TRP A 1 245 ? -1.412 -7.452 -1.048 1.00 98.94 245 TRP A N 1
ATOM 1838 C CA . TRP A 1 245 ? -0.000 -7.403 -1.428 1.00 98.94 245 TRP A CA 1
ATOM 1839 C C . TRP A 1 245 ? 0.665 -8.787 -1.481 1.00 98.94 245 TRP A C 1
ATOM 1841 O O . TRP A 1 245 ? 1.455 -9.071 -2.386 1.00 98.94 245 TRP A O 1
ATOM 1851 N N . MET A 1 246 ? 0.336 -9.643 -0.513 1.00 98.75 246 MET A N 1
ATOM 1852 C CA . MET A 1 246 ? 0.942 -10.963 -0.323 1.00 98.75 246 MET A CA 1
ATOM 1853 C C . MET A 1 246 ? 0.245 -12.077 -1.117 1.00 98.75 246 MET A C 1
ATOM 1855 O O . MET A 1 246 ? 0.798 -13.169 -1.241 1.00 98.75 246 MET A O 1
ATOM 1859 N N . THR A 1 247 ? -0.957 -11.842 -1.650 1.00 98.44 247 THR A N 1
ATOM 1860 C CA . THR A 1 247 ? -1.793 -12.906 -2.226 1.00 98.44 247 THR A CA 1
ATOM 1861 C C . THR A 1 247 ? -1.738 -12.897 -3.754 1.00 98.44 247 THR A C 1
ATOM 1863 O O . THR A 1 247 ? -2.231 -11.952 -4.371 1.00 98.44 247 THR A O 1
ATOM 1866 N N . PRO A 1 248 ? -1.203 -13.947 -4.406 1.00 97.56 248 PRO A N 1
ATOM 1867 C CA . PRO A 1 24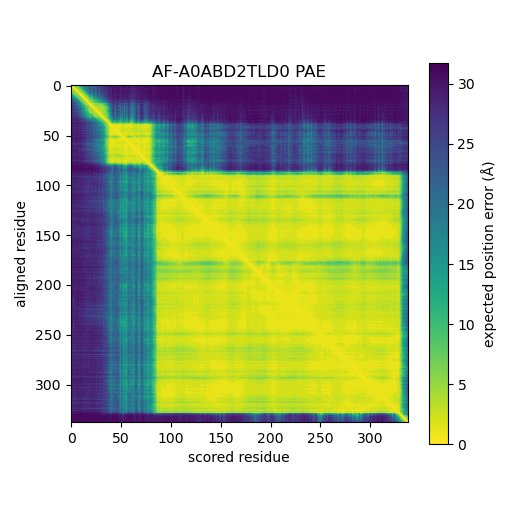8 ? -1.323 -14.088 -5.851 1.00 97.56 248 PRO A CA 1
ATOM 1868 C C . PRO A 1 248 ? -2.782 -14.354 -6.243 1.00 97.56 248 PRO A C 1
ATOM 1870 O O . PRO A 1 248 ? -3.491 -15.120 -5.588 1.00 97.56 248 PRO A O 1
ATOM 1873 N N . GLN A 1 249 ? -3.217 -13.762 -7.352 1.00 93.81 249 GLN A N 1
ATOM 1874 C CA . GLN A 1 249 ? -4.525 -14.016 -7.956 1.00 93.81 249 GLN A CA 1
ATOM 1875 C C . GLN A 1 249 ? -4.321 -14.282 -9.444 1.00 93.81 249 GLN A C 1
ATOM 1877 O O . GLN A 1 249 ? -4.222 -13.343 -10.233 1.00 93.81 249 GLN A O 1
ATOM 1882 N N . SER A 1 250 ? -4.210 -15.563 -9.813 1.00 92.38 250 SER A N 1
ATOM 1883 C CA . SER A 1 250 ? -3.878 -15.984 -11.180 1.00 92.38 250 SER A CA 1
ATOM 1884 C C . SER A 1 250 ? -4.721 -15.238 -12.229 1.00 92.38 250 SER A C 1
ATOM 1886 O O . SER A 1 250 ? -5.938 -15.152 -12.066 1.00 92.38 250 SER A O 1
ATOM 1888 N N . PRO A 1 251 ? -4.102 -14.685 -13.290 1.00 95.19 251 PRO A N 1
ATOM 1889 C CA . PRO A 1 251 ? -2.696 -14.848 -13.690 1.00 95.19 251 PRO A CA 1
ATOM 1890 C C . PRO A 1 251 ? -1.698 -13.908 -12.987 1.00 95.19 251 PRO A C 1
ATOM 1892 O O . PRO A 1 251 ? -0.510 -13.934 -13.304 1.00 95.19 251 PRO A O 1
ATOM 1895 N N . LYS A 1 252 ? -2.144 -13.055 -12.059 1.00 97.44 252 LYS A N 1
ATOM 1896 C CA . LYS A 1 252 ? -1.286 -12.089 -11.363 1.00 97.44 252 LYS A CA 1
ATOM 1897 C C . LYS A 1 252 ? -0.444 -12.788 -10.281 1.00 97.44 252 LYS A C 1
ATOM 1899 O O . LYS A 1 252 ? -1.014 -13.506 -9.450 1.00 97.44 252 LYS A O 1
ATOM 1904 N N . PRO A 1 253 ? 0.883 -12.563 -10.230 1.00 98.31 253 PRO A N 1
ATOM 1905 C CA . PRO A 1 253 ? 1.677 -12.933 -9.062 1.00 98.31 253 PRO A CA 1
ATOM 1906 C C . PRO A 1 253 ? 1.329 -12.025 -7.873 1.00 98.31 253 PRO A C 1
ATOM 1908 O O . PRO A 1 253 ? 0.587 -11.051 -8.017 1.00 98.31 253 PRO A O 1
ATOM 1911 N N . SER A 1 254 ? 1.878 -12.321 -6.695 1.00 98.81 254 SER A N 1
ATOM 1912 C CA . SER A 1 254 ? 1.800 -11.392 -5.566 1.00 98.81 254 SER A CA 1
ATOM 1913 C C . SER A 1 254 ? 2.717 -10.184 -5.807 1.00 98.81 254 SER A C 1
ATOM 1915 O O . SER A 1 254 ? 3.785 -10.310 -6.416 1.00 98.81 254 SER A O 1
ATOM 1917 N N . CYS A 1 255 ? 2.335 -9.007 -5.307 1.00 98.88 255 CYS A N 1
ATOM 1918 C CA . CYS A 1 255 ? 3.215 -7.834 -5.312 1.00 98.88 255 CYS A CA 1
ATOM 1919 C C . CYS A 1 255 ? 4.503 -8.114 -4.520 1.00 98.88 255 CYS A C 1
ATOM 1921 O O . CYS A 1 255 ? 5.591 -7.696 -4.925 1.00 98.88 255 CYS A O 1
ATOM 1923 N N . HIS A 1 256 ? 4.370 -8.877 -3.431 1.00 98.81 256 HIS A N 1
ATOM 1924 C CA . HIS A 1 256 ? 5.469 -9.377 -2.611 1.00 98.81 256 HIS A CA 1
ATOM 1925 C C . HIS A 1 256 ? 6.528 -10.131 -3.425 1.00 98.81 256 HIS A C 1
ATOM 1927 O O . HIS A 1 256 ? 7.709 -9.779 -3.391 1.00 98.81 256 HIS A O 1
ATOM 1933 N N . ASP A 1 257 ? 6.128 -11.142 -4.199 1.00 98.69 257 ASP A N 1
ATOM 1934 C CA . ASP A 1 257 ? 7.077 -11.945 -4.975 1.00 98.69 257 ASP A CA 1
ATOM 1935 C C . ASP A 1 257 ? 7.748 -11.114 -6.076 1.00 98.69 257 ASP A C 1
ATOM 1937 O O . ASP A 1 257 ? 8.919 -11.337 -6.385 1.00 98.69 257 ASP A O 1
ATOM 1941 N N . VAL A 1 258 ? 7.046 -10.128 -6.648 1.00 98.81 258 VAL A N 1
ATOM 1942 C CA . VAL A 1 258 ? 7.632 -9.208 -7.635 1.00 98.81 258 VAL A CA 1
ATOM 1943 C C . VAL A 1 258 ? 8.729 -8.357 -7.001 1.00 98.81 258 VAL A C 1
ATOM 1945 O O . VAL A 1 258 ? 9.846 -8.325 -7.516 1.00 98.81 258 VAL A O 1
ATOM 1948 N N . ILE A 1 259 ? 8.440 -7.673 -5.888 1.00 98.62 259 ILE A N 1
ATOM 1949 C CA . ILE A 1 259 ? 9.388 -6.708 -5.307 1.00 98.62 259 ILE A CA 1
ATOM 1950 C C . ILE A 1 259 ? 10.586 -7.377 -4.621 1.00 98.62 259 ILE A C 1
ATOM 1952 O O . ILE A 1 259 ? 11.659 -6.779 -4.528 1.00 98.62 259 ILE A O 1
ATOM 1956 N N . THR A 1 260 ? 10.414 -8.620 -4.163 1.00 97.69 260 THR A N 1
ATOM 1957 C CA . THR A 1 260 ? 11.471 -9.426 -3.530 1.00 97.69 260 THR A CA 1
ATOM 1958 C C . THR A 1 260 ? 12.268 -10.270 -4.530 1.00 97.69 260 THR A C 1
ATOM 1960 O O . THR A 1 260 ? 13.192 -10.977 -4.132 1.00 97.69 260 THR A O 1
ATOM 1963 N N . GLY A 1 261 ? 11.945 -10.192 -5.828 1.00 97.00 261 GLY A N 1
ATOM 1964 C CA . GLY A 1 261 ? 12.668 -10.891 -6.898 1.00 97.00 261 GLY A CA 1
ATOM 1965 C C . GLY A 1 261 ? 12.385 -12.394 -6.989 1.00 97.00 261 GLY A C 1
ATOM 1966 O O . GLY A 1 261 ? 13.151 -13.129 -7.611 1.00 97.00 261 GLY A O 1
ATOM 1967 N N . ARG A 1 262 ? 11.302 -12.869 -6.367 1.00 97.50 262 ARG A N 1
ATOM 1968 C CA . ARG A 1 262 ? 10.877 -14.279 -6.382 1.00 97.50 262 ARG A CA 1
ATOM 1969 C C . ARG A 1 262 ? 10.024 -14.619 -7.600 1.00 97.50 262 ARG A C 1
ATOM 1971 O O . ARG A 1 262 ? 10.013 -15.769 -8.036 1.00 97.50 262 ARG A O 1
ATOM 1978 N N . TRP A 1 263 ? 9.315 -13.640 -8.156 1.00 98.31 263 TRP A N 1
ATOM 1979 C CA . TRP A 1 263 ? 8.536 -13.831 -9.373 1.00 98.31 263 TRP A CA 1
ATOM 1980 C C . TRP A 1 263 ? 9.439 -13.856 -10.609 1.00 98.31 263 TRP A C 1
ATOM 1982 O O . TRP A 1 263 ? 10.215 -12.931 -10.850 1.00 98.31 263 TRP A O 1
ATOM 1992 N N . GLN A 1 264 ? 9.294 -14.910 -11.411 1.00 97.50 264 GLN A N 1
ATOM 1993 C CA . GLN A 1 264 ? 9.955 -15.058 -12.702 1.00 97.50 264 GLN A CA 1
ATOM 1994 C C . GLN A 1 264 ? 8.919 -14.881 -13.823 1.00 97.50 264 GLN A C 1
ATOM 1996 O O . GLN A 1 264 ? 7.965 -15.665 -13.872 1.00 97.50 264 GLN A O 1
ATOM 2001 N N . PRO A 1 265 ? 9.072 -13.885 -14.718 1.00 97.31 265 PRO A N 1
ATOM 2002 C CA . PRO A 1 265 ? 8.138 -13.668 -15.818 1.00 97.31 265 PRO A CA 1
ATOM 2003 C C . PRO A 1 265 ? 8.055 -14.885 -16.742 1.00 97.31 265 PRO A C 1
ATOM 2005 O O . PRO A 1 265 ? 9.070 -15.351 -17.271 1.00 97.31 265 PRO A O 1
ATOM 2008 N N . SER A 1 266 ? 6.837 -15.363 -16.995 1.00 96.75 266 SER A N 1
ATOM 2009 C CA . SER A 1 266 ? 6.583 -16.395 -18.002 1.00 96.75 266 SER A CA 1
ATOM 2010 C C . SER A 1 266 ? 6.845 -15.870 -19.420 1.00 96.75 266 SER A C 1
ATOM 2012 O O . SER A 1 266 ? 6.973 -14.665 -19.645 1.00 96.75 266 SER A O 1
ATOM 2014 N N . GLY A 1 267 ? 6.839 -16.756 -20.422 1.00 97.25 267 GLY A N 1
ATOM 2015 C CA . GLY A 1 267 ? 6.889 -16.326 -21.826 1.00 97.25 267 GLY A CA 1
ATOM 2016 C C . GLY A 1 267 ? 5.736 -15.381 -22.209 1.00 97.25 267 GLY A C 1
ATOM 2017 O O . GLY A 1 267 ? 5.932 -14.460 -22.998 1.00 97.25 267 GLY A O 1
ATOM 2018 N N . VAL A 1 268 ? 4.555 -15.550 -21.597 1.00 95.75 268 VAL A N 1
ATOM 2019 C CA . VAL A 1 268 ? 3.395 -14.664 -21.800 1.00 95.75 268 VAL A CA 1
ATOM 2020 C C . VAL A 1 268 ? 3.638 -13.284 -21.186 1.00 95.75 268 VAL A C 1
ATOM 2022 O O . VAL A 1 268 ? 3.229 -12.278 -21.762 1.00 95.75 268 VAL A O 1
ATOM 2025 N N . ASP A 1 269 ? 4.319 -13.218 -20.041 1.00 97.88 269 ASP A N 1
ATOM 2026 C CA . ASP A 1 269 ? 4.681 -11.954 -19.394 1.00 97.88 269 ASP A CA 1
ATOM 2027 C C . ASP A 1 269 ? 5.721 -11.189 -20.204 1.00 97.88 269 ASP A C 1
ATOM 2029 O O . ASP A 1 269 ? 5.537 -10.003 -20.474 1.00 97.88 269 ASP A O 1
ATOM 2033 N N . GLN A 1 270 ? 6.753 -11.883 -20.681 1.00 97.19 270 GLN A N 1
ATOM 2034 C CA . GLN A 1 270 ? 7.786 -11.297 -21.533 1.00 97.19 270 GLN A CA 1
ATOM 2035 C C . GLN A 1 270 ? 7.190 -10.746 -22.836 1.00 97.19 270 GLN A C 1
ATOM 2037 O O . GLN A 1 270 ? 7.441 -9.595 -23.183 1.00 97.19 270 GLN A O 1
ATOM 2042 N N . ALA A 1 271 ? 6.318 -11.509 -23.508 1.00 97.50 271 ALA A N 1
ATOM 2043 C CA . ALA A 1 271 ? 5.613 -11.054 -24.713 1.00 97.50 271 ALA A CA 1
ATOM 2044 C C . ALA A 1 271 ? 4.655 -9.871 -24.455 1.00 97.50 271 ALA A C 1
ATOM 2046 O O . ALA A 1 271 ? 4.287 -9.141 -25.375 1.00 97.50 271 ALA A O 1
ATOM 2047 N N . ALA A 1 272 ? 4.240 -9.683 -23.203 1.00 97.69 272 ALA A N 1
ATOM 2048 C CA . ALA A 1 272 ? 3.421 -8.570 -22.744 1.00 97.69 272 ALA A CA 1
ATOM 2049 C C . ALA A 1 272 ? 4.240 -7.398 -22.173 1.00 97.69 272 ALA A C 1
ATOM 2051 O O . ALA A 1 272 ? 3.646 -6.475 -21.611 1.00 97.69 272 ALA A O 1
ATOM 2052 N N . ASN A 1 273 ? 5.573 -7.432 -22.288 1.00 98.06 273 ASN A N 1
ATOM 2053 C CA . ASN A 1 273 ? 6.519 -6.493 -21.674 1.00 98.06 273 ASN A CA 1
ATOM 2054 C C . ASN A 1 273 ? 6.421 -6.396 -20.141 1.00 98.06 273 ASN A C 1
ATOM 2056 O O . ASN A 1 273 ? 6.905 -5.433 -19.550 1.00 98.06 273 ASN A O 1
ATOM 2060 N N . ARG A 1 274 ? 5.806 -7.373 -19.468 1.00 98.50 274 ARG A N 1
ATOM 2061 C CA . ARG A 1 274 ? 5.724 -7.414 -18.006 1.00 98.50 274 ARG A CA 1
ATOM 2062 C C . ARG A 1 274 ? 7.044 -7.927 -17.443 1.00 98.50 274 ARG A C 1
ATOM 2064 O O . ARG A 1 274 ? 7.293 -9.129 -17.398 1.00 98.50 274 ARG A O 1
ATOM 2071 N N . VAL A 1 275 ? 7.888 -6.992 -17.025 1.00 97.25 275 VAL A N 1
ATOM 2072 C CA . VAL A 1 275 ? 9.216 -7.245 -16.452 1.00 97.25 275 VAL A CA 1
ATOM 2073 C C . VAL A 1 275 ? 9.241 -6.921 -14.952 1.00 97.25 275 VAL A C 1
ATOM 2075 O O . VAL A 1 275 ? 8.458 -6.076 -14.510 1.00 97.25 275 VAL A O 1
ATOM 2078 N N . PRO A 1 276 ? 10.109 -7.563 -14.144 1.00 98.19 276 PRO A N 1
ATOM 2079 C CA . PRO A 1 276 ? 10.155 -7.325 -12.705 1.00 98.19 276 PRO A CA 1
ATOM 2080 C C . PRO A 1 276 ? 10.450 -5.857 -12.385 1.00 98.19 276 PRO A C 1
ATOM 2082 O O . PRO A 1 276 ? 11.366 -5.259 -12.954 1.00 98.19 276 PRO A O 1
ATOM 2085 N N . GLY A 1 277 ? 9.666 -5.284 -11.472 1.00 98.38 277 GLY A N 1
ATOM 2086 C CA . GLY A 1 277 ? 9.787 -3.891 -11.055 1.00 98.38 277 GLY A CA 1
ATOM 2087 C C . GLY A 1 277 ? 8.474 -3.305 -10.544 1.00 98.38 277 GLY A C 1
ATOM 2088 O O . GLY A 1 277 ? 7.421 -3.951 -10.565 1.00 98.38 277 GLY A O 1
ATOM 2089 N N . PHE A 1 278 ? 8.539 -2.053 -10.094 1.00 98.88 278 PHE A N 1
ATOM 2090 C CA . PHE A 1 278 ? 7.397 -1.336 -9.519 1.00 98.88 278 PHE A CA 1
ATOM 2091 C C . PHE A 1 278 ? 6.243 -1.139 -10.524 1.00 98.88 278 PHE A C 1
ATOM 2093 O O . PHE A 1 278 ? 5.072 -1.129 -10.140 1.00 98.88 278 PHE A O 1
ATOM 2100 N N . GLY A 1 279 ? 6.546 -1.081 -11.823 1.00 98.75 279 GLY A N 1
ATOM 2101 C CA . GLY A 1 279 ? 5.545 -1.003 -12.884 1.00 98.75 279 GLY A CA 1
ATOM 2102 C C . GLY A 1 279 ? 4.626 -2.224 -12.940 1.00 98.75 279 GLY A C 1
ATOM 2103 O O . GLY A 1 279 ? 3.408 -2.074 -13.023 1.00 98.75 279 GLY A O 1
ATOM 2104 N N . VAL A 1 280 ? 5.169 -3.443 -12.812 1.00 98.62 280 VAL A N 1
ATOM 2105 C CA . VAL A 1 280 ? 4.337 -4.663 -12.760 1.00 98.62 280 VAL A CA 1
ATOM 2106 C C . VAL A 1 280 ? 3.440 -4.673 -11.520 1.00 98.62 280 VAL A C 1
ATOM 2108 O O . VAL A 1 280 ? 2.310 -5.139 -11.603 1.00 98.62 280 VAL A O 1
ATOM 2111 N N . ILE A 1 281 ? 3.889 -4.115 -10.393 1.00 98.88 281 ILE A N 1
ATOM 2112 C CA . ILE A 1 281 ? 3.062 -3.985 -9.182 1.00 98.88 281 ILE A CA 1
ATOM 2113 C C . ILE A 1 281 ? 1.860 -3.070 -9.448 1.00 98.88 281 ILE A C 1
ATOM 2115 O O . ILE A 1 281 ? 0.730 -3.425 -9.120 1.00 98.88 281 ILE A O 1
ATOM 2119 N N . THR A 1 282 ? 2.076 -1.946 -10.134 1.00 98.81 282 THR A N 1
ATOM 2120 C CA . THR A 1 282 ? 0.980 -1.080 -10.604 1.00 98.81 282 THR A CA 1
ATOM 2121 C C . THR A 1 282 ? 0.027 -1.838 -11.536 1.00 98.81 282 THR A C 1
ATOM 2123 O O . THR A 1 282 ? -1.192 -1.735 -11.406 1.00 98.81 282 THR A O 1
ATOM 2126 N N . ASN A 1 283 ? 0.566 -2.678 -12.425 1.00 98.50 283 ASN A N 1
ATOM 2127 C CA . ASN A 1 283 ? -0.225 -3.519 -13.324 1.00 98.50 283 ASN A CA 1
ATOM 2128 C C . ASN A 1 283 ? -1.084 -4.556 -12.566 1.00 98.50 283 ASN A C 1
ATOM 2130 O O . ASN A 1 283 ? -2.252 -4.767 -12.903 1.00 98.50 283 ASN A O 1
ATOM 2134 N N . ILE A 1 284 ? -0.548 -5.161 -11.501 1.00 98.50 284 ILE A N 1
ATOM 2135 C CA . ILE A 1 284 ? -1.287 -6.078 -10.617 1.00 98.50 284 ILE A CA 1
ATOM 2136 C C . ILE A 1 284 ? -2.465 -5.357 -9.956 1.00 98.50 284 ILE A C 1
ATOM 2138 O O . ILE A 1 284 ? -3.582 -5.887 -9.972 1.00 98.50 284 ILE A O 1
ATOM 2142 N N . ILE A 1 285 ? -2.226 -4.157 -9.421 1.00 98.00 285 ILE A N 1
ATOM 2143 C CA . ILE A 1 285 ? -3.218 -3.379 -8.667 1.00 98.00 285 ILE A CA 1
ATOM 2144 C C . ILE A 1 285 ? -4.315 -2.849 -9.592 1.00 98.00 285 ILE A C 1
ATOM 2146 O O . ILE A 1 285 ? -5.482 -3.173 -9.386 1.00 98.00 285 ILE A O 1
ATOM 2150 N N . ASN A 1 286 ? -3.956 -2.105 -10.644 1.00 96.88 286 ASN A N 1
ATOM 2151 C CA . ASN A 1 286 ? -4.940 -1.424 -11.491 1.00 96.88 286 ASN A CA 1
ATOM 2152 C C . ASN A 1 286 ? -4.557 -1.355 -12.980 1.00 96.88 286 ASN A C 1
ATOM 2154 O O . ASN A 1 286 ? -4.931 -0.435 -13.713 1.00 96.88 286 ASN A O 1
ATOM 2158 N N . GLY A 1 287 ? -3.822 -2.352 -13.478 1.00 96.62 287 GLY A N 1
ATOM 2159 C CA . GLY A 1 287 ? -3.296 -2.321 -14.842 1.00 96.62 287 GLY A CA 1
ATOM 2160 C C . GLY A 1 287 ? -4.346 -2.254 -15.944 1.00 96.62 287 GLY A C 1
ATOM 2161 O O . GLY A 1 287 ? -4.046 -1.773 -17.030 1.00 96.62 287 GLY A O 1
ATOM 2162 N N . GLY A 1 288 ? -5.579 -2.712 -15.692 1.00 94.25 288 GLY A N 1
ATOM 2163 C CA . GLY A 1 288 ? -6.691 -2.603 -16.647 1.00 94.25 288 GLY A CA 1
ATOM 2164 C C . GLY A 1 288 ? -7.036 -1.158 -17.009 1.00 94.25 288 GLY A C 1
ATOM 2165 O O . GLY A 1 288 ? -7.500 -0.909 -18.117 1.00 94.25 288 GLY A O 1
ATOM 2166 N N . LEU A 1 289 ? -6.766 -0.218 -16.101 1.00 94.50 289 LEU A N 1
ATOM 2167 C CA . LEU A 1 289 ? -7.047 1.202 -16.290 1.00 94.50 289 LEU A CA 1
ATOM 2168 C C . LEU A 1 289 ? -5.783 2.031 -16.520 1.00 94.50 289 LEU A C 1
ATOM 2170 O O . LEU A 1 289 ? -5.864 3.070 -17.171 1.00 94.50 289 LEU A O 1
ATOM 2174 N N . GLU A 1 290 ? -4.635 1.601 -15.999 1.00 97.25 290 GLU A N 1
ATOM 2175 C CA . GLU A 1 290 ? -3.433 2.439 -15.886 1.00 97.25 290 GLU A CA 1
ATOM 2176 C C . GLU A 1 290 ? -2.259 2.015 -16.781 1.00 97.25 290 GLU A C 1
ATOM 2178 O O . GLU A 1 290 ? -1.341 2.805 -16.978 1.00 97.25 290 GLU A O 1
ATOM 2183 N N . CYS A 1 291 ? -2.268 0.800 -17.338 1.00 98.00 291 CYS A N 1
ATOM 2184 C CA . CYS A 1 291 ? -1.116 0.247 -18.056 1.00 98.00 291 CYS A CA 1
ATOM 2185 C C . CYS A 1 291 ? -1.406 -0.037 -19.537 1.00 98.00 291 CYS A C 1
ATOM 2187 O O . CYS A 1 291 ? -2.532 -0.352 -19.926 1.00 98.00 291 CYS A O 1
ATOM 2189 N N . GLY A 1 292 ? -0.354 -0.009 -20.361 1.00 97.31 292 GLY A N 1
ATOM 2190 C CA . GLY A 1 292 ? -0.406 -0.426 -21.769 1.00 97.31 292 GLY A CA 1
ATOM 2191 C C . GLY A 1 292 ? -0.898 0.633 -22.758 1.00 97.31 292 GLY A C 1
ATOM 2192 O O . GLY A 1 292 ? -1.199 0.293 -23.902 1.00 97.31 292 GLY A O 1
ATOM 2193 N N . HIS A 1 293 ? -0.992 1.894 -22.336 1.00 96.44 293 HIS A N 1
ATOM 2194 C CA . HIS A 1 293 ? -1.457 3.021 -23.155 1.00 96.44 293 HIS A CA 1
ATOM 2195 C C . HIS A 1 293 ? -0.557 4.266 -23.041 1.00 96.44 293 HIS A C 1
ATOM 2197 O O . HIS A 1 293 ? -0.971 5.381 -23.351 1.00 96.44 293 HIS A O 1
ATOM 2203 N N . GLY A 1 294 ? 0.718 4.066 -22.689 1.00 97.19 294 GLY A N 1
ATOM 2204 C CA . GLY A 1 294 ? 1.718 5.131 -22.613 1.00 97.19 294 GLY A CA 1
ATOM 2205 C C . GLY A 1 294 ? 1.760 5.825 -21.251 1.00 97.19 294 GLY A C 1
ATOM 2206 O O . GLY A 1 294 ? 1.687 5.175 -20.212 1.00 97.19 294 GLY A O 1
ATOM 2207 N N . SER A 1 295 ? 1.978 7.143 -21.251 1.00 97.00 295 SER A N 1
ATOM 2208 C CA . SER A 1 295 ? 2.101 7.923 -20.015 1.00 97.00 295 SER A CA 1
ATOM 2209 C C . SER A 1 295 ? 0.739 8.129 -19.358 1.00 97.00 295 SER A C 1
ATOM 2211 O O . SER A 1 295 ? -0.187 8.622 -19.997 1.00 97.00 295 SER A O 1
ATOM 2213 N N . ASP A 1 296 ? 0.654 7.824 -18.067 1.00 98.38 296 ASP A N 1
ATOM 2214 C CA . ASP A 1 296 ? -0.550 7.979 -17.259 1.00 98.38 296 ASP A CA 1
ATOM 2215 C C . ASP A 1 296 ? -0.226 8.722 -15.958 1.00 98.38 296 ASP A C 1
ATOM 2217 O O . ASP A 1 296 ? 0.737 8.386 -15.262 1.00 98.38 296 ASP A O 1
ATOM 2221 N N . SER A 1 297 ? -1.016 9.742 -15.618 1.00 98.38 297 SER A N 1
ATOM 2222 C CA . SER A 1 297 ? -0.774 10.570 -14.431 1.00 98.38 297 SER A CA 1
ATOM 2223 C C . SER A 1 297 ? -0.912 9.797 -13.118 1.00 98.38 297 SER A C 1
ATOM 2225 O O . SER A 1 297 ? -0.201 10.112 -12.165 1.00 98.38 297 SER A O 1
ATOM 2227 N N . ARG A 1 298 ? -1.760 8.763 -13.065 1.00 98.56 298 ARG A N 1
ATOM 2228 C CA . ARG A 1 298 ? -1.945 7.910 -11.881 1.00 98.56 298 ARG A CA 1
ATOM 2229 C C . ARG A 1 298 ? -0.700 7.067 -11.635 1.00 98.56 298 ARG A C 1
ATOM 2231 O O . ARG A 1 298 ? -0.177 7.037 -10.525 1.00 98.56 298 ARG A O 1
ATOM 2238 N N . VAL A 1 299 ? -0.141 6.496 -12.704 1.00 98.81 299 VAL A N 1
ATOM 2239 C CA . VAL A 1 299 ? 1.135 5.767 -12.649 1.00 98.81 299 VAL A CA 1
ATOM 2240 C C . VAL A 1 299 ? 2.270 6.693 -12.206 1.00 98.81 299 VAL A C 1
ATOM 2242 O O . VAL A 1 299 ? 3.083 6.304 -11.368 1.00 98.81 299 VAL A O 1
ATOM 2245 N N . GLN A 1 300 ? 2.324 7.930 -12.714 1.00 98.75 300 GLN A N 1
ATOM 2246 C CA . GLN A 1 300 ? 3.338 8.899 -12.277 1.00 98.75 300 GLN A CA 1
ATOM 2247 C C . GLN A 1 300 ? 3.194 9.280 -10.798 1.00 98.75 300 GLN A C 1
ATOM 2249 O O . GLN A 1 300 ? 4.210 9.433 -10.121 1.00 98.75 300 GLN A O 1
ATOM 2254 N N . ASP A 1 301 ? 1.971 9.374 -10.276 1.00 98.88 301 ASP A N 1
ATOM 2255 C CA . ASP A 1 301 ? 1.728 9.634 -8.855 1.00 98.88 301 ASP A CA 1
ATOM 2256 C C . ASP A 1 301 ? 2.211 8.471 -7.966 1.00 98.88 301 ASP A C 1
ATOM 2258 O O . ASP A 1 301 ? 2.988 8.695 -7.031 1.00 98.88 301 ASP A O 1
ATOM 2262 N N . ARG A 1 302 ? 1.899 7.215 -8.334 1.00 98.88 302 ARG A N 1
ATOM 2263 C CA . ARG A 1 302 ? 2.447 6.009 -7.673 1.00 98.88 302 ARG A CA 1
ATOM 2264 C C . ARG A 1 302 ? 3.979 6.024 -7.649 1.00 98.88 302 ARG A C 1
ATOM 2266 O O . ARG A 1 302 ? 4.596 5.763 -6.613 1.00 98.88 302 ARG A O 1
ATOM 2273 N N . ILE A 1 303 ? 4.607 6.351 -8.783 1.00 98.94 303 ILE A N 1
ATOM 2274 C CA . ILE A 1 303 ? 6.071 6.455 -8.903 1.00 98.94 303 ILE A CA 1
ATOM 2275 C C . ILE A 1 303 ? 6.615 7.597 -8.032 1.00 98.94 303 ILE A C 1
ATOM 2277 O O . ILE A 1 303 ? 7.677 7.447 -7.423 1.00 98.94 303 ILE A O 1
ATOM 2281 N N . GLY A 1 304 ? 5.911 8.726 -7.957 1.00 98.88 304 GLY A N 1
ATOM 2282 C CA . GLY A 1 304 ? 6.281 9.880 -7.141 1.00 98.88 304 GLY A CA 1
ATOM 2283 C C . GLY A 1 304 ? 6.370 9.540 -5.655 1.00 98.88 304 GLY A C 1
ATOM 2284 O O . GLY A 1 304 ? 7.413 9.774 -5.030 1.00 98.88 304 GLY A O 1
ATOM 2285 N N . PHE A 1 305 ? 5.334 8.891 -5.114 1.00 98.94 305 PHE A N 1
ATOM 2286 C CA . PHE A 1 305 ? 5.364 8.347 -3.755 1.00 98.94 305 PHE A CA 1
ATOM 2287 C C . PHE A 1 305 ? 6.513 7.352 -3.560 1.00 98.94 305 PHE A C 1
ATOM 2289 O O . PHE A 1 305 ? 7.277 7.472 -2.600 1.00 98.94 305 PHE A O 1
ATOM 2296 N N . TYR A 1 306 ? 6.697 6.418 -4.497 1.00 98.94 306 TYR A N 1
ATOM 2297 C CA . TYR A 1 306 ? 7.738 5.393 -4.395 1.00 98.94 306 TYR A CA 1
ATOM 2298 C C . TYR A 1 306 ? 9.142 5.984 -4.343 1.00 98.94 306 TYR A C 1
ATOM 2300 O O . TYR A 1 306 ? 9.933 5.632 -3.468 1.00 98.94 306 TYR A O 1
ATOM 2308 N N . ARG A 1 307 ? 9.437 6.959 -5.206 1.00 98.94 307 ARG A N 1
ATOM 2309 C CA . ARG A 1 307 ? 10.719 7.673 -5.191 1.00 98.94 307 ARG A CA 1
ATOM 2310 C C . ARG A 1 307 ? 10.945 8.404 -3.872 1.00 98.94 307 ARG A C 1
ATOM 2312 O O . ARG A 1 307 ? 12.042 8.305 -3.320 1.00 98.94 307 ARG A O 1
ATOM 2319 N N . ARG A 1 308 ? 9.926 9.090 -3.341 1.00 98.88 308 ARG A N 1
ATOM 2320 C CA . ARG A 1 308 ? 10.026 9.775 -2.041 1.00 98.88 308 ARG A CA 1
ATOM 2321 C C . ARG A 1 308 ? 10.329 8.784 -0.914 1.00 98.88 308 ARG A C 1
ATOM 2323 O O . ARG A 1 308 ? 11.239 9.025 -0.123 1.00 98.88 308 ARG A O 1
ATOM 2330 N N . TYR A 1 309 ? 9.620 7.660 -0.859 1.00 98.94 309 TYR A N 1
ATOM 2331 C CA . TYR A 1 309 ? 9.778 6.663 0.206 1.00 98.94 309 TYR A CA 1
ATOM 2332 C C . TYR A 1 309 ? 11.089 5.883 0.111 1.00 98.94 309 TYR A C 1
ATOM 2334 O O . TYR A 1 309 ? 11.743 5.666 1.132 1.00 98.94 309 TYR A O 1
ATOM 2342 N N . CYS A 1 310 ? 11.540 5.551 -1.099 1.00 98.88 310 CYS A N 1
ATOM 2343 C CA . CYS A 1 310 ? 12.887 5.033 -1.327 1.00 98.88 310 CYS A CA 1
ATOM 2344 C C . CYS A 1 310 ? 13.967 6.010 -0.836 1.00 98.88 310 CYS A C 1
ATOM 2346 O O . CYS A 1 310 ? 14.923 5.579 -0.191 1.00 98.88 310 CYS A O 1
ATOM 2348 N N . GLY A 1 311 ? 13.786 7.316 -1.073 1.00 98.56 311 GLY A N 1
ATOM 2349 C CA . GLY A 1 311 ? 14.667 8.364 -0.556 1.00 98.56 311 GLY A CA 1
ATOM 2350 C C . GLY A 1 311 ? 14.733 8.390 0.974 1.00 98.56 311 GLY A C 1
ATOM 2351 O O . GLY A 1 311 ? 15.828 8.385 1.531 1.00 98.56 311 GLY A O 1
ATOM 2352 N N . ILE A 1 312 ? 13.582 8.334 1.654 1.00 97.62 312 ILE A N 1
ATOM 2353 C CA . ILE A 1 312 ? 13.501 8.290 3.129 1.00 97.62 312 ILE A CA 1
ATOM 2354 C C . ILE A 1 312 ? 14.197 7.042 3.696 1.00 97.62 312 ILE A C 1
ATOM 2356 O O . ILE A 1 312 ? 14.910 7.130 4.693 1.00 97.62 312 ILE A O 1
ATOM 2360 N N . LEU A 1 313 ? 14.037 5.881 3.052 1.00 96.44 313 LEU A N 1
ATOM 2361 C CA . LEU A 1 313 ? 14.658 4.627 3.502 1.00 96.44 313 LEU A CA 1
ATOM 2362 C C . LEU A 1 313 ? 16.121 4.456 3.066 1.00 96.44 313 LEU A C 1
ATOM 2364 O O . LEU A 1 313 ? 16.793 3.523 3.528 1.00 96.44 313 LEU A O 1
ATOM 2368 N N . GLY A 1 314 ? 16.626 5.338 2.201 1.00 96.62 314 GLY A N 1
ATOM 2369 C CA . GLY A 1 314 ? 17.992 5.293 1.686 1.00 96.62 314 GLY A CA 1
ATOM 2370 C C . GLY A 1 314 ? 18.252 4.100 0.763 1.00 96.62 314 GLY A C 1
ATOM 2371 O O . GLY A 1 314 ? 19.285 3.444 0.890 1.00 96.62 314 GLY A O 1
ATOM 2372 N N . VAL A 1 315 ? 17.316 3.779 -0.136 1.00 97.62 315 VAL A N 1
ATOM 2373 C CA . VAL A 1 315 ? 17.466 2.702 -1.133 1.00 97.62 315 VAL A CA 1
ATOM 2374 C C . VAL A 1 315 ? 17.148 3.187 -2.544 1.00 97.62 315 VAL A C 1
ATOM 2376 O O . VAL A 1 315 ? 16.335 4.084 -2.734 1.00 97.62 315 VAL A O 1
ATOM 2379 N N . SER A 1 316 ? 17.766 2.571 -3.556 1.00 98.12 316 SER A N 1
ATOM 2380 C CA . SER A 1 316 ? 17.410 2.836 -4.955 1.00 98.12 316 SER A CA 1
ATOM 2381 C C . SER A 1 316 ? 16.035 2.230 -5.299 1.00 98.12 316 SER A C 1
ATOM 2383 O O . SER A 1 316 ? 15.817 1.049 -4.977 1.00 98.12 316 SER A O 1
ATOM 2385 N N . PRO A 1 317 ? 15.151 2.973 -6.004 1.00 98.25 317 PRO A N 1
ATOM 2386 C CA . PRO A 1 317 ? 13.874 2.462 -6.514 1.00 98.25 317 PRO A CA 1
ATOM 2387 C C . PRO A 1 317 ? 14.009 1.250 -7.447 1.00 98.25 317 PRO A C 1
ATOM 2389 O O . PRO A 1 317 ? 13.071 0.460 -7.553 1.00 98.25 317 PRO A O 1
ATOM 2392 N N . GLY A 1 318 ? 15.176 1.081 -8.078 1.00 97.62 318 GLY A N 1
ATOM 2393 C CA . GLY A 1 318 ? 15.388 0.106 -9.146 1.00 97.62 318 GLY A CA 1
ATOM 2394 C C . GLY A 1 318 ? 14.833 0.581 -10.491 1.00 97.62 318 GLY A C 1
ATOM 2395 O O . GLY A 1 318 ? 14.468 1.748 -10.651 1.00 97.62 318 GLY A O 1
ATOM 2396 N N . ASP A 1 319 ? 14.783 -0.344 -11.442 1.00 97.75 319 ASP A N 1
ATOM 2397 C CA . ASP A 1 319 ? 14.339 -0.100 -12.816 1.00 97.75 319 ASP A CA 1
ATOM 2398 C C . ASP A 1 319 ? 12.855 -0.465 -13.013 1.00 97.75 319 ASP A C 1
ATOM 2400 O O . ASP A 1 319 ? 12.169 -0.894 -12.080 1.00 97.75 319 ASP A O 1
ATOM 2404 N N . ASN A 1 320 ? 12.352 -0.305 -14.244 1.00 98.44 320 ASN A N 1
ATOM 2405 C CA . ASN A 1 320 ? 11.001 -0.713 -14.662 1.00 98.44 320 ASN A CA 1
ATOM 2406 C C . ASN A 1 320 ? 9.893 -0.149 -13.754 1.00 98.44 320 ASN A C 1
ATOM 2408 O O . ASN A 1 320 ? 9.028 -0.875 -13.254 1.00 98.44 320 ASN A O 1
ATOM 2412 N N . LEU A 1 321 ? 9.965 1.159 -13.491 1.00 98.75 321 LEU A N 1
ATOM 2413 C CA . LEU A 1 321 ? 9.065 1.834 -12.557 1.00 98.75 321 LEU A CA 1
ATOM 2414 C C . LEU A 1 321 ? 7.657 2.046 -13.120 1.00 98.75 321 LEU A C 1
ATOM 2416 O O . LEU A 1 321 ? 6.704 2.096 -12.348 1.00 98.75 321 LEU A O 1
ATOM 2420 N N . ASP A 1 322 ? 7.524 2.167 -14.439 1.00 98.50 322 ASP A N 1
ATOM 2421 C CA . ASP A 1 322 ? 6.249 2.381 -15.116 1.00 98.50 322 ASP A CA 1
ATOM 2422 C C . ASP A 1 322 ? 5.715 1.108 -15.787 1.00 98.50 322 ASP A C 1
ATOM 2424 O O . ASP A 1 322 ? 6.416 0.106 -15.962 1.00 98.50 322 ASP A O 1
ATOM 2428 N N . CYS A 1 323 ? 4.442 1.164 -16.172 1.00 98.56 323 CYS A N 1
ATOM 2429 C CA . CYS A 1 323 ? 3.771 0.108 -16.916 1.00 98.56 323 CYS A CA 1
ATOM 2430 C C . CYS A 1 323 ? 3.164 0.587 -18.243 1.00 98.56 323 CYS A C 1
ATOM 2432 O O . CYS A 1 323 ? 2.290 -0.083 -18.800 1.00 98.56 323 CYS A O 1
ATOM 2434 N N . GLY A 1 324 ? 3.621 1.724 -18.780 1.00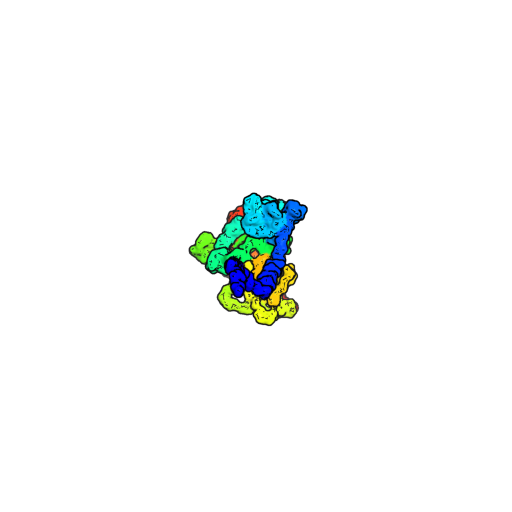 97.69 324 GLY A N 1
ATOM 2435 C CA . GLY A 1 324 ? 2.999 2.359 -19.947 1.00 97.69 324 GLY A CA 1
ATOM 2436 C C . GLY A 1 324 ? 3.019 1.477 -21.196 1.00 97.69 324 GLY A C 1
ATOM 2437 O O . GLY A 1 324 ? 2.076 1.492 -21.981 1.00 97.69 324 GLY A O 1
ATOM 2438 N N . ASN A 1 325 ? 4.048 0.634 -21.325 1.00 97.50 325 ASN A N 1
ATOM 2439 C CA . ASN A 1 325 ? 4.209 -0.324 -22.425 1.00 97.50 325 ASN A CA 1
ATOM 2440 C C . ASN A 1 325 ? 3.889 -1.777 -22.034 1.00 97.50 325 ASN A C 1
ATOM 2442 O O . ASN A 1 325 ? 4.087 -2.689 -22.842 1.00 97.50 325 ASN A O 1
ATOM 2446 N N . GLN A 1 326 ? 3.419 -2.013 -20.806 1.00 98.06 326 GLN A N 1
ATOM 2447 C CA . GLN A 1 326 ? 3.055 -3.344 -20.334 1.00 98.06 326 GLN A CA 1
ATOM 2448 C C . GLN A 1 326 ? 1.605 -3.648 -20.685 1.00 98.06 326 GLN A C 1
ATOM 2450 O O . GLN A 1 326 ? 0.702 -2.900 -20.311 1.00 98.06 326 GLN A O 1
ATOM 2455 N N . ARG A 1 327 ? 1.338 -4.791 -21.318 1.00 97.31 327 ARG A N 1
ATOM 2456 C CA . ARG A 1 327 ? -0.048 -5.243 -21.461 1.00 97.31 327 ARG A CA 1
ATOM 2457 C C . ARG A 1 327 ? -0.597 -5.608 -20.083 1.00 97.31 327 ARG A C 1
ATOM 2459 O O . ARG A 1 327 ? 0.010 -6.397 -19.349 1.00 97.31 327 ARG A O 1
ATOM 2466 N N . SER A 1 328 ? -1.764 -5.056 -19.765 1.00 95.00 328 SER A N 1
ATOM 2467 C CA . SER A 1 328 ? -2.488 -5.351 -18.532 1.00 95.00 328 SER A CA 1
ATOM 2468 C C . SER A 1 328 ? -2.687 -6.854 -18.323 1.00 95.00 328 SER A C 1
ATOM 2470 O O . SER A 1 328 ? -3.024 -7.568 -19.273 1.00 95.00 328 SER A O 1
ATOM 2472 N N . PHE A 1 329 ? -2.554 -7.329 -17.080 1.00 91.12 329 PHE A N 1
ATOM 2473 C CA . PHE A 1 329 ? -3.057 -8.659 -16.705 1.00 91.12 329 PHE A CA 1
ATOM 2474 C C . PHE A 1 329 ? -4.579 -8.780 -16.932 1.00 91.12 329 PHE A C 1
ATOM 2476 O O . PHE A 1 329 ? -5.078 -9.877 -17.149 1.00 91.12 329 PHE A O 1
ATOM 2483 N N . GLY A 1 330 ? -5.306 -7.654 -16.917 1.00 66.25 330 GLY A N 1
ATOM 2484 C CA . GLY A 1 330 ? -6.762 -7.553 -17.064 1.00 66.25 330 GLY A CA 1
ATOM 2485 C C . GLY A 1 330 ? -7.296 -7.376 -18.493 1.00 66.25 330 GLY A C 1
ATOM 2486 O O . GLY A 1 330 ? -8.490 -7.155 -18.636 1.00 66.25 330 GLY A O 1
ATOM 2487 N N . ASN A 1 331 ? -6.461 -7.483 -19.540 1.00 45.62 331 ASN A N 1
ATOM 2488 C CA . ASN A 1 331 ? -6.910 -7.504 -20.950 1.00 45.62 331 ASN A CA 1
ATOM 2489 C C . ASN A 1 331 ? -6.788 -8.893 -21.609 1.00 45.62 331 ASN A C 1
ATOM 2491 O O . ASN A 1 331 ? -6.808 -9.019 -22.835 1.00 45.62 331 ASN A O 1
ATOM 2495 N N . GLY A 1 332 ? -6.668 -9.950 -20.806 1.00 34.22 332 GLY A N 1
ATOM 2496 C CA . GLY A 1 332 ? -6.854 -11.316 -21.277 1.00 34.22 332 GLY A CA 1
ATOM 2497 C C . GLY A 1 332 ? -8.339 -11.641 -21.358 1.00 34.22 332 GLY A C 1
ATOM 2498 O O . GLY A 1 332 ? -8.908 -12.150 -20.398 1.00 34.22 332 GLY A O 1
ATOM 2499 N N . LEU A 1 333 ? -8.965 -11.390 -22.512 1.00 32.97 333 LEU A N 1
ATOM 2500 C CA . LEU A 1 333 ? -10.009 -12.305 -22.973 1.00 32.97 333 LEU A CA 1
ATOM 2501 C C . LEU A 1 333 ? -9.467 -13.732 -22.758 1.00 32.97 333 LEU A C 1
ATOM 2503 O O . LEU A 1 333 ? -8.402 -14.036 -23.294 1.00 32.97 333 LEU A O 1
ATOM 2507 N N . LEU A 1 334 ? -10.213 -14.556 -22.011 1.00 37.09 334 LEU A N 1
ATOM 2508 C CA . LEU A 1 334 ? -9.954 -15.965 -21.658 1.00 37.09 334 LEU A CA 1
ATOM 2509 C C . LEU A 1 334 ? -9.106 -16.196 -20.391 1.00 37.09 334 LEU A C 1
ATOM 2511 O O . LEU A 1 334 ? -7.901 -16.395 -20.489 1.00 37.09 334 LEU A O 1
ATOM 2515 N N . VAL A 1 335 ? -9.769 -16.259 -19.226 1.00 32.41 335 VAL A N 1
ATOM 2516 C CA . VAL A 1 335 ? -9.862 -17.495 -18.412 1.00 32.41 335 VAL A CA 1
ATOM 2517 C C . VAL A 1 335 ? -11.230 -17.497 -17.699 1.00 32.41 335 VAL A C 1
ATOM 2519 O O . VAL A 1 335 ? -11.390 -16.897 -16.642 1.00 32.41 335 VAL A O 1
ATOM 2522 N N . ASP A 1 336 ? -12.219 -18.077 -18.386 1.00 29.72 336 ASP A N 1
ATOM 2523 C CA . ASP A 1 336 ? -13.397 -18.839 -17.926 1.00 29.72 336 ASP A CA 1
ATOM 2524 C C . ASP A 1 336 ? -13.977 -18.503 -16.533 1.00 29.72 336 ASP A C 1
ATOM 2526 O O . ASP A 1 336 ? -13.390 -18.790 -15.498 1.00 29.72 336 ASP A O 1
ATOM 2530 N N . THR A 1 337 ? -15.166 -17.901 -16.418 1.00 32.06 337 THR A N 1
ATOM 2531 C CA . THR A 1 337 ? -16.453 -18.631 -16.461 1.00 32.06 337 THR A CA 1
ATOM 2532 C C . THR A 1 337 ? -16.329 -20.154 -16.412 1.00 32.06 337 THR A C 1
ATOM 2534 O O . THR A 1 337 ? -16.513 -20.802 -17.439 1.00 32.06 337 THR A O 1
ATOM 2537 N N . MET A 1 338 ? -16.096 -20.699 -15.214 1.00 30.84 338 MET A N 1
ATOM 2538 C CA . MET A 1 338 ? -16.810 -21.868 -14.669 1.00 30.84 338 MET A CA 1
ATOM 2539 C C . MET A 1 338 ? -16.970 -21.727 -13.156 1.00 30.84 338 MET A C 1
ATOM 2541 O O . MET A 1 338 ? -15.967 -21.402 -12.486 1.00 30.84 338 MET A O 1
#

Organism: NCBI:txid62892

Sequence (338 aa):
TNCFPSTNFTSYYYIKMRLSEFTTLFLLFSVLLLSASAEQCGSQAGGALCASGLCCSKFGWCGDTNDYCGPGNCQSQCPGGPGPSGDLGGVISNSMFDQMLNHRNDNACQGKGNFYSYNSFISAAGSFPGFGTTGDITARKREIAAFFAQTSHETTGGWPTAPDGPYAWGYCFLREQGSPGDYCTPSSQWPCAPGRKYFGRGPIQISHNYNYGPCGRAIGVDLLNNPDLVATDSVISFKSAIWFWMTPQSPKPSCHDVITGRWQPSGVDQAANRVPGFGVITNIINGGLECGHGSDSRVQDRIGFYRRYCGILGVSPGDNLDCGNQRSFGNGLLVDTM

pLDDT: mean 86.96, std 19.42, range [29.72, 99.0]

InterPro domains:
  IPR000726 Glycoside hydrolase, family 19, catalytic [PF00182] (91-323)
  IPR000726 Glycoside hydrolase, family 19, catalytic [PS00773] (109-132)
  IPR000726 Glycoside hydrolase, family 19, catalytic [PS00774] (236-246)
  IPR001002 Chitin-binding, type 1 [PF00187] (40-78)
  IPR001002 Chitin-binding, type 1 [PR00451] (48-56)
  IPR001002 Chitin-binding, type 1 [PR00451] (56-63)
  IPR001002 Chitin-binding, type 1 [PR00451] (63-70)
  IPR001002 Chitin-binding, type 1 [PS50941] (38-80)
  IPR001002 Chitin-binding, type 1 [SM00270] (40-78)
  IPR016283 Glycoside hydrolase, family 19 [PIRSF001060] (20-329)
  IPR018371 Chitin-binding, type 1, conserved site [PS00026] (50-69)
  IPR023346 Lysozyme-like domain superfamily [SSF53955] (88-330)
  IPR036861 Endochitinase-like superfamily [G3DSA:3.30.60.10] (38-80)
  IPR036861 Endochitinase-like superfamily [SSF57016] (40-80)

Solvent-accessible surface area (backbone atoms only — not comparable to full-atom values): 18564 Å² total; per-residue (Å²): 138,89,88,82,87,88,84,89,85,84,88,79,90,77,86,82,78,59,78,72,60,57,56,56,53,50,52,55,56,55,62,72,61,70,71,82,73,72,50,61,2,24,82,83,41,83,60,34,74,32,73,68,55,25,7,8,11,70,84,17,34,42,33,84,50,62,76,12,36,26,92,91,23,36,69,40,66,30,79,86,54,90,63,68,95,75,44,51,64,82,63,50,40,59,68,54,52,44,63,51,37,59,45,13,53,36,90,90,26,70,18,33,86,56,49,80,35,63,49,31,45,53,36,24,49,73,75,39,88,55,68,48,54,41,77,54,73,65,36,14,38,46,36,48,19,46,52,51,10,49,22,18,50,63,8,49,67,46,41,93,83,35,80,88,35,37,61,24,18,18,46,10,39,38,57,60,74,86,82,66,66,47,42,70,59,96,39,92,89,30,54,70,35,89,96,59,57,26,42,28,26,18,43,56,31,52,48,26,28,78,43,35,32,59,48,14,64,75,73,77,41,72,25,47,82,41,46,61,44,31,63,74,34,47,36,55,11,39,34,51,31,51,48,57,35,62,45,58,54,86,93,40,70,20,45,48,35,38,58,60,65,69,55,75,72,48,76,71,30,54,78,28,55,38,52,78,30,56,7,43,43,49,28,64,75,47,4,70,81,54,26,46,78,42,91,40,73,67,56,49,46,29,45,47,22,24,51,53,35,17,58,76,67,72,47,80,80,73,59,51,58,64,27,25,75,15,55,27,79,70,71,57,85,80,82,70,96,126

Foldseek 3Di:
DDDDDDDDDDDDDDDDDDPVVVVVVVVVVVVVPPDPPFDFADPVVVHHDDALLFFQFPVGTGHNDCCRQPDVGGRPSHQPDDDPPQALCVQATQVLVCQQQVCLQPPQFPCHPVLPHPSLLRSLVVLPPLQLRFDDSQLSNLSVLLLQLQLQLVAFPADQPDVVGRSNGGNRYFFDDDPDDQQEDDDPQQHADPPHRFAFGASLGGGHSVLQRVLCVSVVHNCRNVVCCLRVHSNSVSNSSVCQQCDADPVRGHVSCLSSVNDDQDPVQVVQVNDRASASVVLSSPVVPFAQAADDVSLVSSLVNSVVSCVSSVHDRDDPSHRHRGRHPPPDPDDDDD

Secondary structure (DSSP, 8-state):
-------PPPP-------HHHHHHHHHHHHHTTS---PPB-BGGGTTBPPGGG-EEETTSBEESSHHHHSTTTEEES-TTS---TTSGGGTS-HHHHHHHTTTTTSTTSTTTTTTS-HHHHHHHHTTSTTTTTSSSHHHHHHHHHHHHHHHHHHT----TT-TT-GGG-TT--SB-SSS--------SSSPPPTT-----BTTTTB-SHHHHHHHHHHHTS-TTT-GGGGGT-HHHHHHHHHHHHH--BTTBPPHHHHHTT-----HHHHHTT--SSHHHHHHHHHHHHHSSSS--HHHHHHHHHHHHHHHHHT----S----TTSPPGGG---S---

Nearest PDB structures (foldseek):
  2baa-assembly1_A  TM=9.829E-01  e=5.875E-39  Hordeum vulgare
  3cql-assembly2_B  TM=9.874E-01  e=7.366E-39  Carica papaya
  4dyg-assembly2_B  TM=9.880E-01  e=9.773E-39  Secale cereale
  7v92-assembly2_C  TM=9.921E-01  e=1.158E-38  Ficus microcarpa
  7v91-assembly1_C  TM=9.947E-01  e=9.381E-38  Ficus microcarpa